Protein AF-A0A0G0CKA8-F1 (afdb_monomer)

Mean predicted aligned error: 11.32 Å

Solvent-accessible surface area (backbone atoms only — not comparable to full-atom values): 12046 Å² total; per-residue (Å²): 139,88,84,86,80,85,78,84,81,79,80,82,81,78,83,52,71,65,60,56,51,53,50,54,52,51,51,52,56,56,47,53,58,52,55,62,53,49,56,57,51,52,40,50,52,51,42,54,50,51,56,51,50,49,55,50,50,50,51,47,51,52,53,44,31,74,74,66,67,53,80,80,82,52,78,74,36,30,59,37,86,61,65,94,64,43,68,53,32,24,31,35,51,23,42,86,53,91,89,49,59,36,65,44,67,45,37,74,73,61,75,29,98,60,64,80,66,39,94,78,41,39,80,69,74,93,65,53,58,83,70,54,80,50,31,24,36,41,38,38,41,30,63,52,76,55,68,54,52,80,66,95,63,81,50,84,48,19,34,35,40,39,31,36,19,65,45,77,77,62,78,90,61,74,42,51,70,54,64,59,85,77,32,36,72,58,83,81,39,84,73,63,49,57,77,41,34,44,36,41,43,29,43,65,84

Structure (mmCIF, N/CA/C/O backbone):
data_AF-A0A0G0CKA8-F1
#
_entry.id   AF-A0A0G0CKA8-F1
#
loop_
_atom_site.group_PDB
_atom_site.id
_atom_site.type_symbol
_atom_site.label_atom_id
_atom_site.label_alt_id
_atom_site.label_comp_id
_atom_site.label_asym_id
_atom_site.label_entity_id
_atom_site.label_seq_id
_atom_site.pdbx_PDB_ins_code
_atom_site.Cartn_x
_atom_site.Cartn_y
_atom_site.Cartn_z
_atom_site.occupancy
_atom_site.B_iso_or_equiv
_atom_site.auth_seq_id
_atom_site.auth_comp_id
_atom_site.auth_asym_id
_atom_site.auth_atom_id
_atom_site.pdbx_PDB_model_num
ATOM 1 N N . MET A 1 1 ? -61.762 -46.525 34.481 1.00 49.03 1 MET A N 1
ATOM 2 C CA . MET A 1 1 ? -60.419 -46.168 33.967 1.00 49.03 1 MET A CA 1
ATOM 3 C C . MET A 1 1 ? -60.248 -44.658 34.142 1.00 49.03 1 MET A C 1
ATOM 5 O O . MET A 1 1 ? -60.951 -43.914 33.474 1.00 49.03 1 MET A O 1
ATOM 9 N N . LEU A 1 2 ? -59.444 -44.195 35.108 1.00 52.09 2 LEU A N 1
ATOM 10 C CA . LEU A 1 2 ? -59.259 -42.764 35.413 1.00 52.09 2 LEU A CA 1
ATOM 11 C C . LEU A 1 2 ? -58.036 -42.223 34.657 1.00 52.09 2 LEU A C 1
ATOM 13 O O . LEU A 1 2 ? -56.939 -42.751 34.817 1.00 52.09 2 LEU A O 1
ATOM 17 N N . ARG A 1 3 ? -58.214 -41.169 33.852 1.00 60.00 3 ARG A N 1
ATOM 18 C CA . ARG A 1 3 ? -57.132 -40.480 33.130 1.00 60.00 3 ARG A CA 1
ATOM 19 C C . ARG A 1 3 ? -56.851 -39.150 33.838 1.00 60.00 3 ARG A C 1
ATOM 21 O O . ARG A 1 3 ? -57.620 -38.207 33.698 1.00 60.00 3 ARG A O 1
ATOM 28 N N . GLN A 1 4 ? -55.783 -39.085 34.634 1.00 64.50 4 GLN A N 1
ATOM 29 C CA . GLN A 1 4 ? -55.321 -37.834 35.245 1.00 64.50 4 GLN A CA 1
ATOM 30 C C . GLN A 1 4 ? -54.573 -36.988 34.204 1.00 64.50 4 GLN A C 1
ATOM 32 O O . GLN A 1 4 ? -53.504 -37.372 33.735 1.00 64.50 4 GLN A O 1
ATOM 37 N N . THR A 1 5 ? -55.110 -35.820 33.859 1.00 62.53 5 THR A N 1
ATOM 38 C CA . THR A 1 5 ? -54.403 -34.785 33.093 1.00 62.53 5 THR A CA 1
ATOM 39 C C . THR A 1 5 ? -53.593 -33.910 34.055 1.00 62.53 5 THR A C 1
ATOM 41 O O . THR A 1 5 ? -54.161 -33.099 34.788 1.00 62.53 5 THR A O 1
ATOM 44 N N . ARG A 1 6 ? -52.263 -34.078 34.085 1.00 67.75 6 ARG A N 1
ATOM 45 C CA . ARG A 1 6 ? -51.345 -33.194 34.828 1.00 67.75 6 ARG A CA 1
ATOM 46 C C . ARG A 1 6 ? -51.319 -31.814 34.164 1.00 67.75 6 ARG A C 1
ATOM 48 O O . ARG A 1 6 ? -50.925 -31.689 33.011 1.00 67.75 6 ARG A O 1
ATOM 55 N N . ASN A 1 7 ? -51.746 -30.793 34.901 1.00 63.28 7 ASN A N 1
ATOM 56 C CA . ASN A 1 7 ? -51.807 -29.407 34.448 1.00 63.28 7 ASN A CA 1
ATOM 57 C C . ASN A 1 7 ? -50.515 -28.683 34.879 1.00 63.28 7 ASN A C 1
ATOM 59 O O . ASN A 1 7 ? -50.311 -28.441 36.070 1.00 63.28 7 ASN A O 1
ATOM 63 N N . HIS A 1 8 ? -49.615 -28.389 33.937 1.00 68.00 8 HIS A N 1
ATOM 64 C CA . HIS A 1 8 ? -48.384 -27.639 34.204 1.00 68.00 8 HIS A CA 1
ATOM 65 C C . HIS A 1 8 ? -48.718 -26.150 34.358 1.00 68.00 8 HIS A C 1
ATOM 67 O O . HIS A 1 8 ? -48.874 -25.431 33.376 1.00 68.00 8 HIS A O 1
ATOM 73 N N . ARG A 1 9 ? -48.842 -25.6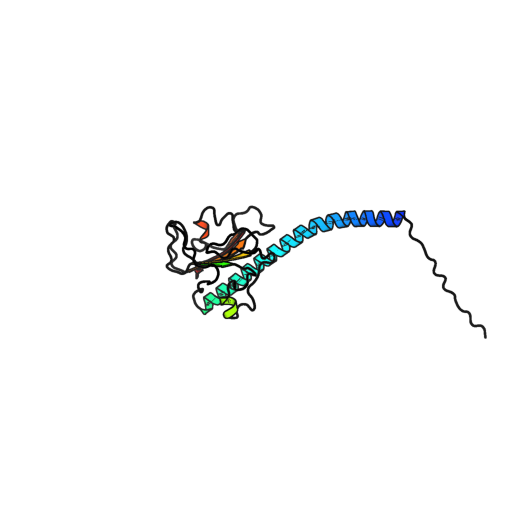71 35.601 1.00 68.25 9 ARG A N 1
ATOM 74 C CA . ARG A 1 9 ? -48.927 -24.231 35.877 1.00 68.25 9 ARG A CA 1
ATOM 75 C C . ARG A 1 9 ? -47.567 -23.595 35.582 1.00 68.25 9 ARG A C 1
ATOM 77 O O . ARG A 1 9 ? -46.619 -23.803 36.333 1.00 68.25 9 ARG A O 1
ATOM 84 N N . HIS A 1 10 ? -47.477 -22.829 34.500 1.00 66.19 10 HIS A N 1
ATOM 85 C CA . HIS A 1 10 ? -46.350 -21.933 34.254 1.00 66.19 10 HIS A CA 1
ATOM 86 C C . HIS A 1 10 ? -46.429 -20.785 35.271 1.00 66.19 10 HIS A C 1
ATOM 88 O O . HIS A 1 10 ? -47.293 -19.917 35.168 1.00 66.19 10 HIS A O 1
ATOM 94 N N . LEU A 1 11 ? -45.567 -20.798 36.289 1.00 65.94 11 LEU A N 1
ATOM 95 C CA . LEU A 1 11 ? -45.361 -19.638 37.154 1.00 65.94 11 LEU A CA 1
ATOM 96 C C . LEU A 1 11 ? -44.648 -18.561 36.331 1.00 65.94 11 LEU A C 1
ATOM 98 O O . LEU A 1 11 ? -43.454 -18.672 36.062 1.00 65.94 11 LEU A O 1
ATOM 102 N N . SER A 1 12 ? -45.379 -17.535 35.895 1.00 67.19 12 SER A N 1
ATOM 103 C CA . SER A 1 12 ? -44.779 -16.344 35.297 1.00 67.19 12 SER A CA 1
ATOM 104 C C . SER A 1 12 ? -44.137 -15.506 36.404 1.00 67.19 12 SER A C 1
ATOM 106 O O . SER A 1 12 ? -44.818 -14.756 37.105 1.00 67.19 12 SER A O 1
ATOM 108 N N . LEU A 1 13 ? -42.829 -15.657 36.587 1.00 72.75 13 LEU A N 1
ATOM 109 C CA . LEU A 1 13 ? -42.022 -14.729 37.375 1.00 72.75 13 LEU A CA 1
ATOM 110 C C . LEU A 1 13 ? -41.820 -13.463 36.529 1.00 72.75 13 LEU A C 1
ATOM 112 O O . LEU A 1 13 ? -41.218 -13.522 35.459 1.00 72.75 13 LEU A O 1
ATOM 116 N N . GLY A 1 14 ? -42.399 -12.343 36.961 1.00 78.00 14 GLY A N 1
ATOM 117 C CA . GLY A 1 14 ? -42.205 -11.040 36.323 1.00 78.00 14 GLY A CA 1
ATOM 118 C C . GLY A 1 14 ? -40.898 -10.399 36.786 1.00 78.00 14 GLY A C 1
ATOM 119 O O . GLY A 1 14 ? -40.585 -10.444 37.973 1.00 78.00 14 GLY A O 1
ATOM 120 N N . PHE A 1 15 ? -40.152 -9.798 35.860 1.00 78.62 15 PHE A N 1
ATOM 121 C CA . PHE A 1 15 ? -38.989 -8.971 36.187 1.00 78.62 15 PHE A CA 1
ATOM 122 C C . PHE A 1 15 ? -39.426 -7.662 36.846 1.00 78.62 15 PHE A C 1
ATOM 124 O O . PHE A 1 15 ? -40.424 -7.055 36.447 1.00 78.62 15 PHE A O 1
ATOM 131 N N . THR A 1 16 ? -38.665 -7.201 37.835 1.00 90.50 16 THR A N 1
ATOM 132 C CA . THR A 1 16 ? -38.884 -5.883 38.433 1.00 90.50 16 THR A CA 1
ATOM 133 C C . THR A 1 16 ? -38.337 -4.777 37.523 1.00 90.50 16 THR A C 1
ATOM 135 O O . THR A 1 16 ? -37.369 -4.962 36.784 1.00 90.50 16 THR A O 1
ATOM 138 N N . LEU A 1 17 ? -38.945 -3.586 37.578 1.00 88.88 17 LEU A N 1
ATOM 139 C CA . LEU A 1 17 ? -38.515 -2.427 36.780 1.00 88.88 17 LEU A CA 1
ATOM 140 C C . LEU A 1 17 ? -37.061 -2.034 37.106 1.00 88.88 17 LEU A C 1
ATOM 142 O O . LEU A 1 17 ? -36.295 -1.677 36.214 1.00 88.88 17 LEU A O 1
ATOM 146 N N . ILE A 1 18 ? -36.663 -2.170 38.375 1.00 93.31 18 ILE A N 1
ATOM 147 C CA . ILE A 1 18 ? -35.299 -1.880 38.824 1.00 93.31 18 ILE A CA 1
ATOM 148 C C . ILE A 1 18 ? -34.274 -2.883 38.280 1.00 93.31 18 ILE A C 1
ATOM 150 O O . ILE A 1 18 ? -33.191 -2.464 37.880 1.00 93.31 18 ILE A O 1
ATOM 154 N N . GLU A 1 19 ? -34.609 -4.173 38.186 1.00 91.62 19 GLU A N 1
ATOM 155 C CA . GLU A 1 19 ? -33.720 -5.175 37.580 1.00 91.62 19 GLU A CA 1
ATOM 156 C C . GLU A 1 19 ? -33.451 -4.859 36.109 1.00 91.62 19 GLU A C 1
ATOM 158 O O . GLU A 1 19 ? -32.300 -4.878 35.678 1.00 91.62 19 GLU A O 1
ATOM 163 N N . LEU A 1 20 ? -34.486 -4.489 35.349 1.00 91.81 20 LEU A N 1
ATOM 164 C CA . LEU A 1 20 ? -34.314 -4.092 33.951 1.00 91.81 20 LEU A CA 1
ATOM 165 C C . LEU A 1 20 ? -33.454 -2.820 33.828 1.00 91.81 20 LEU A C 1
ATOM 167 O O . LEU A 1 20 ? -32.583 -2.741 32.961 1.00 91.81 20 LEU A O 1
ATOM 171 N N . LEU A 1 21 ? -33.673 -1.841 34.711 1.00 93.56 21 LEU A N 1
ATOM 172 C CA . LEU A 1 21 ? -32.959 -0.563 34.701 1.00 93.56 21 LEU A CA 1
ATOM 173 C C . LEU A 1 21 ? -31.462 -0.739 34.988 1.00 93.56 21 LEU A C 1
ATOM 175 O O . LEU A 1 21 ? -30.627 -0.148 34.303 1.00 93.56 21 LEU A O 1
ATOM 179 N N . VAL A 1 22 ? -31.106 -1.581 35.959 1.00 95.19 22 VAL A N 1
ATOM 180 C CA . VAL A 1 22 ? -29.699 -1.860 36.284 1.00 95.19 22 VAL A CA 1
ATOM 181 C C . VAL A 1 22 ? -29.002 -2.582 35.127 1.00 95.19 22 VAL A C 1
ATOM 183 O O . VAL A 1 22 ? -27.859 -2.263 34.801 1.00 95.19 22 VAL A O 1
ATOM 186 N N . VAL A 1 23 ? -29.690 -3.501 34.444 1.00 95.56 23 VAL A N 1
ATOM 187 C CA . VAL A 1 23 ? -29.115 -4.248 33.315 1.00 95.56 23 VAL A CA 1
ATOM 188 C C . VAL A 1 23 ? -28.770 -3.326 32.146 1.00 95.56 23 VAL A C 1
ATOM 190 O O . VAL A 1 23 ? -27.647 -3.376 31.644 1.00 95.56 23 VAL A O 1
ATOM 193 N N . ILE A 1 24 ? -29.679 -2.438 31.736 1.00 95.88 24 ILE A N 1
ATOM 194 C CA . ILE A 1 24 ? -29.389 -1.497 30.641 1.00 95.88 24 ILE A CA 1
ATOM 195 C C . ILE A 1 24 ? -28.299 -0.484 31.027 1.00 95.88 24 ILE A C 1
ATOM 197 O O . ILE A 1 24 ? -27.490 -0.096 30.179 1.00 95.88 24 ILE A O 1
ATOM 201 N N . ALA A 1 25 ? -28.218 -0.106 32.309 1.00 96.19 25 ALA A N 1
ATOM 202 C CA . ALA A 1 25 ? -27.160 0.765 32.810 1.00 96.19 25 ALA A CA 1
ATOM 203 C C . ALA A 1 25 ? -25.783 0.091 32.681 1.00 96.19 25 ALA A C 1
ATOM 205 O O . ALA A 1 25 ? -24.847 0.692 32.157 1.00 96.19 25 ALA A O 1
ATOM 206 N N . ILE A 1 26 ? -25.669 -1.186 33.053 1.00 96.19 26 ILE A N 1
ATOM 207 C CA . ILE A 1 26 ? -24.412 -1.936 32.928 1.00 96.19 26 ILE A CA 1
ATOM 208 C C . ILE A 1 26 ? -24.062 -2.194 31.453 1.00 96.19 26 ILE A C 1
ATOM 210 O O . ILE A 1 26 ? -22.914 -1.992 31.056 1.00 96.19 26 ILE A O 1
ATOM 214 N N . ILE A 1 27 ? -25.034 -2.587 30.618 1.00 96.56 27 ILE A N 1
ATOM 215 C CA . ILE A 1 27 ? -24.801 -2.829 29.182 1.00 96.56 27 ILE A CA 1
ATOM 216 C C . ILE A 1 27 ? -24.313 -1.556 28.490 1.00 96.56 27 ILE A C 1
ATOM 218 O O . ILE A 1 27 ? -23.372 -1.628 27.701 1.00 96.56 27 ILE A O 1
ATOM 222 N N . SER A 1 28 ? -24.910 -0.395 28.778 1.00 96.44 28 SER A N 1
ATOM 223 C CA . SER A 1 28 ? -24.501 0.870 28.152 1.00 96.44 28 SER A CA 1
ATOM 224 C C . SER A 1 28 ? -23.081 1.282 28.553 1.00 96.44 28 SER A C 1
ATOM 226 O O . SER A 1 28 ? -22.291 1.665 27.686 1.00 96.44 28 SER A O 1
ATOM 228 N N . LEU A 1 29 ? -22.718 1.104 29.828 1.00 94.31 29 LEU A N 1
ATOM 229 C CA . LEU A 1 29 ? -21.365 1.355 30.319 1.00 94.31 29 LEU A CA 1
ATOM 230 C C . LEU A 1 29 ? -20.342 0.453 29.617 1.00 94.31 29 LEU A C 1
ATOM 232 O O . LEU A 1 29 ? -19.389 0.959 29.024 1.00 94.31 29 LEU A O 1
ATOM 236 N N . LEU A 1 30 ? -20.559 -0.866 29.621 1.00 96.12 30 LEU A N 1
ATOM 237 C CA . LEU A 1 30 ? -19.644 -1.819 28.983 1.00 96.12 30 LEU A CA 1
ATOM 238 C C . LEU A 1 30 ? -19.550 -1.598 27.469 1.00 96.12 30 LEU A C 1
ATOM 240 O O . LEU A 1 30 ? -18.456 -1.612 26.906 1.00 96.12 30 LEU A O 1
ATOM 244 N N . SER A 1 31 ? -20.681 -1.330 26.812 1.00 93.38 31 SER A N 1
ATOM 245 C CA . SER A 1 31 ? -20.718 -1.093 25.367 1.00 93.38 31 SER A CA 1
ATOM 246 C C . SER A 1 31 ? -19.910 0.143 24.976 1.00 93.38 31 SER A C 1
ATOM 248 O O . SER A 1 31 ? -19.194 0.097 23.980 1.00 93.38 31 SER A O 1
ATOM 250 N N . SER A 1 32 ? -19.958 1.226 25.763 1.00 91.81 32 SER A N 1
ATOM 251 C CA . SER A 1 32 ? -19.233 2.470 25.456 1.00 91.81 32 SER A CA 1
ATOM 252 C C . SER A 1 32 ? -17.715 2.266 25.322 1.00 91.81 32 SER A C 1
ATOM 254 O O . SER A 1 32 ? -17.099 2.754 24.372 1.00 91.81 32 SER A O 1
ATOM 256 N N . VAL A 1 33 ? -17.123 1.463 26.212 1.00 91.50 33 VAL A N 1
ATOM 257 C CA . VAL A 1 33 ? -15.688 1.142 26.204 1.00 91.50 33 VAL A CA 1
ATOM 258 C C . VAL A 1 33 ? -15.334 0.252 25.007 1.00 91.50 33 VAL A C 1
ATOM 260 O O . VAL A 1 33 ? -14.326 0.470 24.327 1.00 91.50 33 VAL A O 1
ATOM 263 N N . VAL A 1 34 ? -16.194 -0.722 24.691 1.00 92.56 34 VAL A N 1
ATOM 264 C CA . VAL A 1 34 ? -16.020 -1.599 23.523 1.00 92.56 34 VAL A CA 1
ATOM 265 C C . VAL A 1 34 ? -16.076 -0.797 22.220 1.00 92.56 34 VAL A C 1
ATOM 267 O O . VAL A 1 34 ? -15.223 -0.983 21.353 1.00 92.56 34 VAL A O 1
ATOM 270 N N . PHE A 1 35 ? -17.011 0.145 22.085 1.00 89.88 35 PHE A N 1
ATOM 271 C CA . PHE A 1 35 ? -17.120 0.977 20.884 1.00 89.88 35 PHE A CA 1
ATOM 272 C C . PHE A 1 35 ? -15.876 1.841 20.642 1.00 89.88 35 PHE A C 1
ATOM 274 O O . PHE A 1 35 ? -15.394 1.904 19.509 1.00 89.88 35 PHE A O 1
ATOM 281 N N . ALA A 1 36 ? -15.315 2.455 21.689 1.00 83.81 36 ALA A N 1
ATOM 282 C CA . ALA A 1 36 ? -14.101 3.263 21.562 1.00 83.81 36 ALA A CA 1
ATOM 283 C C . ALA A 1 36 ? -12.901 2.432 21.063 1.00 83.81 36 ALA A C 1
ATOM 285 O O . ALA A 1 36 ? -12.169 2.858 20.168 1.00 83.81 36 ALA A O 1
ATOM 286 N N . SER A 1 37 ? -12.732 1.213 21.585 1.00 88.31 37 SER A N 1
ATOM 287 C CA . SER A 1 37 ? -11.637 0.319 21.175 1.00 88.31 37 SER A CA 1
ATOM 288 C C . SER A 1 37 ? -11.805 -0.252 19.758 1.00 88.31 37 SER A C 1
ATOM 290 O O . SER A 1 37 ? -10.816 -0.408 19.034 1.00 88.31 37 SER A O 1
ATOM 292 N N . LEU A 1 38 ? -13.043 -0.499 19.314 1.00 89.44 38 LEU A N 1
ATOM 293 C CA . LEU A 1 38 ? -13.330 -1.069 17.995 1.00 89.44 38 LEU A CA 1
ATOM 294 C C . LEU A 1 38 ? -12.921 -0.142 16.841 1.00 89.44 38 LEU A C 1
ATOM 296 O O . LEU A 1 38 ? -12.443 -0.622 15.811 1.00 89.44 38 LEU A O 1
ATOM 300 N N . ASN A 1 39 ? -13.069 1.175 17.002 1.00 86.06 39 ASN A N 1
ATOM 301 C CA . ASN A 1 39 ? -12.676 2.140 15.970 1.00 86.06 39 ASN A CA 1
ATOM 302 C C . ASN A 1 39 ? -11.164 2.106 15.707 1.00 86.06 39 ASN A C 1
ATOM 304 O O . ASN A 1 39 ? -10.746 2.010 14.553 1.00 86.06 39 ASN A O 1
ATOM 308 N N . SER A 1 40 ? -10.350 2.081 16.767 1.00 86.81 40 SER A N 1
ATOM 309 C CA . SER A 1 40 ? -8.893 1.934 16.643 1.00 86.81 40 SER A CA 1
ATOM 310 C C . SER A 1 40 ? -8.504 0.575 16.048 1.00 86.81 40 SER A C 1
ATOM 312 O O . SER A 1 40 ? -7.628 0.502 15.187 1.00 86.81 40 SER A O 1
ATOM 314 N N . ALA A 1 41 ? -9.184 -0.507 16.444 1.00 89.19 41 ALA A N 1
ATOM 315 C CA . ALA A 1 41 ? -8.929 -1.840 15.898 1.00 89.19 41 ALA A CA 1
ATOM 316 C C . ALA A 1 41 ? -9.218 -1.924 14.388 1.00 89.19 41 ALA A C 1
ATOM 318 O O . ALA A 1 41 ? -8.441 -2.518 13.642 1.00 89.19 41 ALA A O 1
ATOM 319 N N . ARG A 1 42 ? -10.302 -1.292 13.918 1.00 90.12 42 ARG A N 1
ATOM 320 C CA . ARG A 1 42 ? -10.646 -1.223 12.488 1.00 90.12 42 ARG A CA 1
ATOM 321 C C . ARG A 1 42 ? -9.611 -0.442 11.679 1.00 90.12 42 ARG A C 1
ATOM 323 O O . ARG A 1 42 ? -9.255 -0.894 10.594 1.00 90.12 42 ARG A O 1
ATOM 330 N N . ALA A 1 43 ? -9.115 0.674 12.215 1.00 88.81 43 ALA A N 1
ATOM 331 C CA . ALA A 1 43 ? -8.046 1.455 11.594 1.00 88.81 43 ALA A CA 1
ATOM 332 C C . ALA A 1 43 ? -6.767 0.620 11.421 1.00 88.81 43 ALA A C 1
ATOM 334 O O . ALA A 1 43 ? -6.270 0.452 10.309 1.00 88.81 43 ALA A O 1
ATOM 335 N N . LYS A 1 44 ? -6.316 -0.039 12.498 1.00 88.75 44 LYS A N 1
ATOM 336 C CA . LYS A 1 44 ? -5.161 -0.955 12.463 1.00 88.75 44 LYS A CA 1
ATOM 337 C C . LYS A 1 44 ? -5.345 -2.101 11.468 1.00 88.75 44 LYS A C 1
ATOM 339 O O . LYS A 1 44 ? -4.403 -2.467 10.773 1.00 88.75 44 LYS A O 1
ATOM 344 N N . ALA A 1 45 ? -6.547 -2.675 11.389 1.00 90.75 45 ALA A N 1
ATOM 345 C CA . ALA A 1 45 ? -6.844 -3.753 10.449 1.00 90.75 45 ALA A CA 1
ATOM 346 C C . ALA A 1 45 ? -6.765 -3.287 8.984 1.00 90.75 45 ALA A C 1
ATOM 348 O O . ALA A 1 45 ? -6.239 -4.018 8.142 1.00 90.75 45 ALA A O 1
ATOM 349 N N . ARG A 1 46 ? -7.244 -2.072 8.678 1.00 90.81 46 ARG A N 1
ATOM 350 C CA . ARG A 1 46 ? -7.094 -1.471 7.344 1.00 90.81 46 ARG A CA 1
ATOM 351 C C . ARG A 1 46 ? -5.630 -1.220 7.012 1.00 90.81 46 ARG A C 1
ATOM 353 O O . ARG A 1 46 ? -5.197 -1.623 5.940 1.00 90.81 46 ARG A O 1
ATOM 360 N N . ASP A 1 47 ? -4.858 -0.641 7.925 1.00 90.00 47 ASP A N 1
ATOM 361 C CA . ASP A 1 47 ? -3.426 -0.395 7.712 1.00 90.00 47 ASP A CA 1
ATOM 362 C C . ASP A 1 47 ? -2.645 -1.700 7.493 1.00 90.00 47 ASP A C 1
ATOM 364 O O . ASP A 1 47 ? -1.862 -1.809 6.552 1.00 90.00 47 ASP A O 1
ATOM 368 N N . ALA A 1 48 ? -2.916 -2.737 8.292 1.00 89.94 48 ALA A N 1
ATOM 369 C CA . ALA A 1 48 ? -2.297 -4.051 8.123 1.00 89.94 48 ALA A CA 1
ATOM 370 C C . ALA A 1 48 ? -2.628 -4.681 6.760 1.00 89.94 48 ALA A C 1
ATOM 372 O O . ALA A 1 48 ? -1.752 -5.262 6.112 1.00 89.94 48 ALA A O 1
ATOM 373 N N . LYS A 1 49 ? -3.880 -4.539 6.302 1.00 91.31 49 LYS A N 1
ATOM 374 C CA . LYS A 1 49 ? -4.293 -4.968 4.963 1.00 91.31 49 LYS A CA 1
ATOM 375 C C . LYS A 1 49 ? -3.529 -4.199 3.883 1.00 91.31 49 LYS A C 1
ATOM 377 O O . LYS A 1 49 ? -2.969 -4.837 2.998 1.00 91.31 49 LYS A O 1
ATOM 382 N N . ARG A 1 50 ? -3.440 -2.870 4.000 1.00 89.81 50 ARG A N 1
ATOM 383 C CA . ARG A 1 50 ? -2.723 -2.004 3.050 1.00 89.81 50 ARG A CA 1
ATOM 384 C C . ARG A 1 50 ? -1.255 -2.392 2.910 1.00 89.81 50 ARG A C 1
ATOM 386 O O . ARG A 1 50 ? -0.778 -2.625 1.805 1.00 89.81 50 ARG A O 1
ATOM 393 N N . ILE A 1 51 ? -0.561 -2.581 4.030 1.00 89.00 51 ILE A N 1
ATOM 394 C CA . ILE A 1 51 ? 0.841 -3.025 4.040 1.00 89.00 51 ILE A CA 1
ATOM 395 C C . ILE A 1 51 ? 0.996 -4.419 3.409 1.00 89.00 51 ILE A C 1
ATOM 397 O O . ILE A 1 51 ? 1.954 -4.667 2.676 1.00 89.00 51 ILE A O 1
ATOM 401 N N . SER A 1 52 ? 0.071 -5.344 3.684 1.00 91.50 52 SER A N 1
ATOM 402 C CA . SER A 1 52 ? 0.090 -6.686 3.087 1.00 91.50 52 SER A CA 1
ATOM 403 C C . SER A 1 52 ? -0.097 -6.642 1.568 1.00 91.50 52 SER A C 1
ATOM 405 O O . SER A 1 52 ? 0.641 -7.309 0.845 1.00 91.50 52 SER A O 1
ATOM 407 N N . GLU A 1 53 ? -1.037 -5.834 1.077 1.00 92.25 53 GLU A N 1
ATOM 408 C CA . GLU A 1 53 ? -1.299 -5.674 -0.357 1.00 92.25 53 GLU A CA 1
ATOM 409 C C . GLU A 1 53 ? -0.113 -5.026 -1.081 1.00 92.25 53 GLU A C 1
ATOM 411 O O . GLU A 1 53 ? 0.297 -5.533 -2.120 1.00 92.25 53 GLU A O 1
ATOM 416 N N . ILE A 1 54 ? 0.532 -4.010 -0.498 1.00 91.06 54 ILE A N 1
ATOM 417 C CA . ILE A 1 54 ? 1.752 -3.403 -1.067 1.00 91.06 54 ILE A CA 1
ATOM 418 C C . ILE A 1 54 ? 2.871 -4.439 -1.224 1.00 91.06 54 ILE A C 1
ATOM 420 O O . ILE A 1 54 ? 3.519 -4.501 -2.267 1.00 91.06 54 ILE A O 1
ATOM 424 N N . LYS A 1 55 ? 3.074 -5.308 -0.227 1.00 91.50 55 LYS A N 1
ATOM 425 C CA . LYS A 1 55 ? 4.061 -6.398 -0.319 1.00 91.50 55 LYS A CA 1
ATOM 426 C C . LYS A 1 55 ? 3.690 -7.444 -1.369 1.00 91.50 55 LYS A C 1
ATOM 428 O O . LYS A 1 55 ? 4.574 -8.032 -1.984 1.00 91.50 55 LYS A O 1
ATOM 433 N N . GLN A 1 56 ? 2.401 -7.712 -1.570 1.00 92.56 56 GLN A N 1
ATOM 434 C CA . GLN A 1 56 ? 1.950 -8.601 -2.644 1.00 92.56 56 GLN A CA 1
ATOM 435 C C . GLN A 1 56 ? 2.205 -7.971 -4.013 1.00 92.56 56 GLN A C 1
ATOM 437 O O . GLN A 1 56 ? 2.728 -8.647 -4.894 1.00 92.56 56 GLN A O 1
ATOM 442 N N . ILE A 1 57 ? 1.918 -6.675 -4.166 1.00 92.25 57 ILE A N 1
ATOM 443 C CA . ILE A 1 57 ? 2.220 -5.911 -5.380 1.00 92.25 57 ILE A CA 1
ATOM 444 C C . ILE A 1 57 ? 3.716 -5.935 -5.672 1.00 92.25 57 ILE A C 1
ATOM 446 O O . ILE A 1 57 ? 4.094 -6.255 -6.792 1.00 92.25 57 ILE A O 1
ATOM 450 N N . GLN A 1 58 ? 4.565 -5.676 -4.674 1.00 92.19 58 GLN A N 1
ATOM 451 C CA . GLN A 1 58 ? 6.019 -5.760 -4.820 1.00 92.19 58 GLN A CA 1
ATOM 452 C C . GLN A 1 58 ? 6.446 -7.109 -5.413 1.00 92.19 58 GLN A C 1
ATOM 454 O O . GLN A 1 58 ? 7.183 -7.134 -6.392 1.00 92.19 58 GLN A O 1
ATOM 459 N N . LYS A 1 59 ? 5.943 -8.226 -4.874 1.00 93.56 59 LYS A N 1
ATOM 460 C CA . LYS A 1 59 ? 6.243 -9.562 -5.412 1.00 93.56 59 LYS A CA 1
ATOM 461 C C . LYS A 1 59 ? 5.760 -9.739 -6.851 1.00 93.56 59 LYS A C 1
ATOM 463 O O . LYS A 1 59 ? 6.431 -10.394 -7.638 1.00 93.56 59 LYS A O 1
ATOM 468 N N . GLY A 1 60 ? 4.603 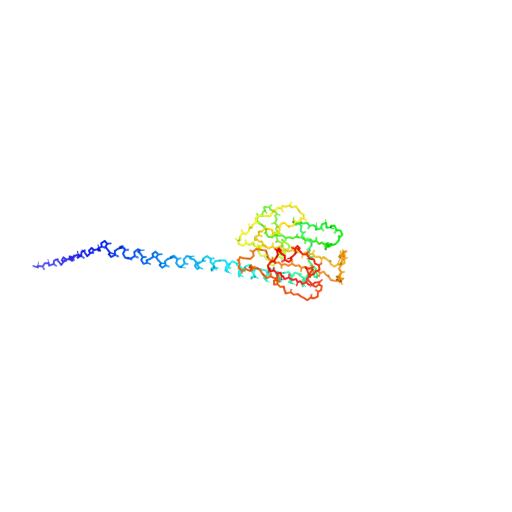-9.173 -7.192 1.00 92.69 60 GLY A N 1
ATOM 469 C CA . GLY A 1 60 ? 4.092 -9.173 -8.563 1.00 92.69 60 GLY A CA 1
ATOM 470 C C . GLY A 1 60 ? 4.992 -8.388 -9.520 1.00 92.69 60 GLY A C 1
ATOM 471 O O . GLY A 1 60 ? 5.290 -8.868 -10.608 1.00 92.69 60 GLY A O 1
ATOM 472 N N . LEU A 1 61 ? 5.488 -7.224 -9.090 1.00 92.19 61 LEU A N 1
ATOM 473 C CA . LEU A 1 61 ? 6.458 -6.429 -9.847 1.00 92.19 61 LEU A CA 1
ATOM 474 C C . LEU A 1 61 ? 7.775 -7.190 -10.035 1.00 92.19 61 LEU A C 1
ATOM 476 O O . LEU A 1 61 ? 8.279 -7.256 -11.150 1.00 92.19 61 LEU A O 1
ATOM 480 N N . GLU A 1 62 ? 8.298 -7.818 -8.981 1.00 92.62 62 GLU A N 1
ATOM 481 C CA . GLU A 1 62 ? 9.506 -8.651 -9.048 1.00 92.62 62 GLU A CA 1
ATOM 482 C C . GLU A 1 62 ? 9.324 -9.846 -9.995 1.00 92.62 62 GLU A C 1
ATOM 484 O O . GLU A 1 62 ? 10.215 -10.150 -10.785 1.00 92.62 62 GLU A O 1
ATOM 489 N N . LEU A 1 63 ? 8.165 -10.511 -9.968 1.00 94.00 63 LEU A N 1
ATOM 490 C CA . LEU A 1 63 ? 7.847 -11.601 -10.894 1.00 94.00 63 LEU A CA 1
ATOM 491 C C . LEU A 1 63 ? 7.804 -11.119 -12.351 1.00 94.00 63 LEU A C 1
ATOM 493 O O . LEU A 1 63 ? 8.342 -11.787 -13.238 1.00 94.00 63 LEU A O 1
ATOM 497 N N . TYR A 1 64 ? 7.209 -9.949 -12.588 1.00 93.31 64 TYR A N 1
ATOM 498 C CA . TYR A 1 64 ? 7.171 -9.336 -13.911 1.00 93.31 64 TYR A CA 1
ATOM 499 C C . TYR A 1 64 ? 8.585 -8.989 -14.399 1.00 93.31 64 TYR A C 1
ATOM 501 O O . TYR A 1 64 ? 8.959 -9.348 -15.513 1.00 93.31 64 TYR A O 1
ATOM 509 N N . ILE A 1 65 ? 9.407 -8.361 -13.550 1.00 91.94 65 ILE A N 1
ATOM 510 C CA . ILE A 1 65 ? 10.815 -8.051 -13.848 1.00 91.94 65 ILE A CA 1
ATOM 511 C C . ILE A 1 65 ? 11.593 -9.326 -14.173 1.00 91.94 65 ILE A C 1
ATOM 513 O O . ILE A 1 65 ? 12.311 -9.362 -15.166 1.00 91.94 65 ILE A O 1
ATOM 517 N N . ASN A 1 66 ? 11.424 -10.396 -13.396 1.00 92.56 66 ASN A N 1
ATOM 518 C CA . ASN A 1 66 ? 12.103 -11.667 -13.655 1.00 92.56 66 ASN A CA 1
ATOM 519 C C . ASN A 1 66 ? 11.721 -12.285 -15.011 1.00 92.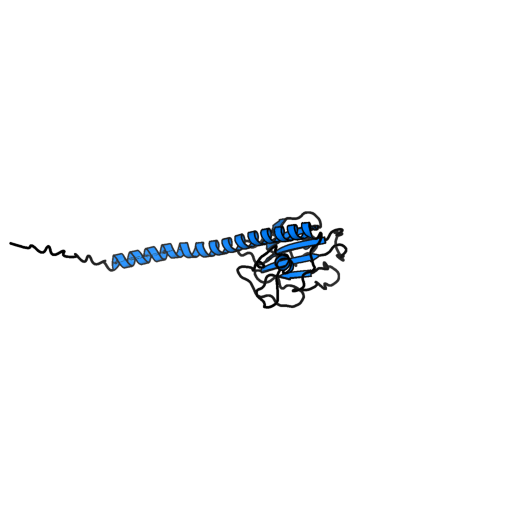56 66 ASN A C 1
ATOM 521 O O . ASN A 1 66 ? 12.507 -13.038 -15.580 1.00 92.56 66 ASN A O 1
ATOM 525 N N . THR A 1 67 ? 10.529 -11.974 -15.525 1.00 93.88 67 THR A N 1
ATOM 526 C CA . THR A 1 67 ? 10.021 -12.506 -16.797 1.00 93.88 67 THR A CA 1
ATOM 527 C C . THR A 1 67 ? 10.427 -11.635 -17.989 1.00 93.88 67 THR A C 1
ATOM 529 O O . THR A 1 67 ? 10.842 -12.160 -19.020 1.00 93.88 67 THR A O 1
ATOM 532 N N . TYR A 1 68 ? 10.337 -10.309 -17.853 1.00 91.50 68 TYR A N 1
ATOM 533 C CA . TYR A 1 68 ? 10.482 -9.358 -18.965 1.00 91.50 68 TYR A CA 1
ATOM 534 C C . TYR A 1 68 ? 11.726 -8.461 -18.880 1.00 91.50 68 TYR A C 1
ATOM 536 O O . TYR A 1 68 ? 12.005 -7.702 -19.807 1.00 91.50 68 TYR A O 1
ATOM 544 N N . GLY A 1 69 ? 12.467 -8.504 -17.772 1.00 88.50 69 GLY A N 1
ATOM 545 C CA . GLY A 1 69 ? 13.669 -7.701 -17.517 1.00 88.50 69 GLY A CA 1
ATOM 546 C C . GLY A 1 69 ? 13.421 -6.205 -17.304 1.00 88.50 69 GLY A C 1
ATOM 547 O O . GLY A 1 69 ? 14.356 -5.465 -17.028 1.00 88.50 69 GLY A O 1
ATOM 548 N N . SER A 1 70 ? 12.186 -5.729 -17.453 1.00 87.44 70 SER A N 1
ATOM 549 C CA . SER A 1 70 ? 11.827 -4.320 -17.283 1.00 87.44 70 SER A CA 1
ATOM 550 C C . SER A 1 70 ? 10.352 -4.171 -16.933 1.00 87.44 70 SER A C 1
ATOM 552 O O . SER A 1 70 ? 9.549 -5.064 -17.205 1.00 87.44 70 SER A O 1
ATOM 554 N N . LEU A 1 71 ? 9.991 -3.042 -16.325 1.00 88.44 71 LEU A N 1
ATOM 555 C CA . LEU A 1 71 ? 8.600 -2.683 -16.060 1.00 88.44 71 LEU A CA 1
ATOM 556 C C . LEU A 1 71 ? 8.068 -1.763 -17.168 1.00 88.44 71 LEU A C 1
ATOM 558 O O . LEU A 1 71 ? 8.769 -0.830 -17.570 1.00 88.44 71 LEU A O 1
ATOM 562 N N . PRO A 1 72 ? 6.836 -1.993 -17.654 1.00 86.06 72 PRO A N 1
ATOM 563 C CA . PRO A 1 72 ? 6.218 -1.124 -18.633 1.00 86.06 72 PRO A CA 1
ATOM 564 C C . PRO A 1 72 ? 5.872 0.219 -17.997 1.00 86.06 72 PRO A C 1
ATOM 566 O O . PRO A 1 72 ? 5.672 0.352 -16.788 1.00 86.06 72 PRO A O 1
ATOM 569 N N . VAL A 1 73 ? 5.763 1.220 -18.856 1.00 79.12 73 VAL A N 1
ATOM 570 C CA . VAL A 1 73 ? 5.379 2.565 -18.464 1.00 79.12 73 VAL A CA 1
ATOM 571 C C . VAL A 1 73 ? 3.865 2.602 -18.201 1.00 79.12 73 VAL A C 1
ATOM 573 O O . VAL A 1 73 ? 3.102 2.255 -19.108 1.00 79.12 73 VAL A O 1
ATOM 576 N N . PRO A 1 74 ? 3.398 3.004 -17.003 1.00 73.00 74 PRO A N 1
ATOM 577 C CA . PRO A 1 74 ? 1.970 3.085 -16.727 1.00 73.00 74 PRO A CA 1
ATOM 578 C C . PRO A 1 74 ? 1.298 4.189 -17.555 1.00 73.00 74 PRO A C 1
ATOM 580 O O . PRO A 1 74 ? 1.879 5.243 -17.824 1.00 73.00 74 PRO A O 1
ATOM 583 N N . ILE A 1 75 ? 0.057 3.924 -17.970 1.00 65.56 75 ILE A N 1
ATOM 584 C CA . ILE A 1 75 ? -0.681 4.733 -18.954 1.00 65.56 75 ILE A CA 1
ATOM 585 C C . ILE A 1 75 ? -1.680 5.722 -18.331 1.00 65.56 75 ILE A C 1
ATOM 587 O O . ILE A 1 75 ? -2.048 6.687 -18.995 1.00 65.56 75 ILE A O 1
ATOM 591 N N . ASP A 1 76 ? -2.083 5.528 -17.071 1.00 63.91 76 ASP A N 1
ATOM 592 C CA . ASP A 1 76 ? -3.277 6.191 -16.520 1.00 63.91 76 ASP A CA 1
ATOM 593 C C . ASP A 1 76 ? -3.023 7.576 -15.911 1.00 63.91 76 ASP A C 1
ATOM 595 O O . ASP A 1 76 ? -3.791 8.506 -16.163 1.00 63.91 76 ASP A O 1
ATOM 599 N N . TYR A 1 77 ? -1.948 7.758 -15.135 1.00 65.06 77 TYR A N 1
ATOM 600 C CA . TYR A 1 77 ? -1.636 9.057 -14.5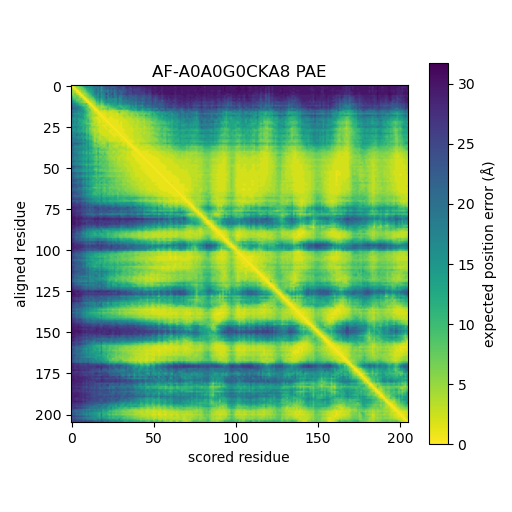09 1.00 65.06 77 TYR A CA 1
ATOM 601 C C . TYR A 1 77 ? -0.533 9.845 -15.226 1.00 65.06 77 TYR A C 1
ATOM 603 O O . TYR A 1 77 ? -0.304 11.014 -14.907 1.00 65.06 77 TYR A O 1
ATOM 611 N N . GLY A 1 78 ? 0.062 9.255 -16.267 1.00 64.81 78 GLY A N 1
ATOM 612 C CA . GLY A 1 78 ? 0.941 9.934 -17.213 1.00 64.81 78 GLY A CA 1
ATOM 613 C C . GLY A 1 78 ? 2.345 10.244 -16.685 1.00 64.81 78 GLY A C 1
ATOM 614 O O . GLY A 1 78 ? 2.731 9.890 -15.568 1.00 64.81 78 GLY A O 1
ATOM 615 N N . ARG A 1 79 ? 3.134 10.891 -17.549 1.00 68.44 79 ARG A N 1
ATOM 616 C CA . ARG A 1 79 ? 4.509 11.315 -17.262 1.00 68.44 79 ARG A CA 1
ATOM 617 C C . ARG A 1 79 ? 4.502 12.562 -16.386 1.00 68.44 79 ARG A C 1
ATOM 619 O O . ARG A 1 79 ? 3.842 13.550 -16.710 1.00 68.44 79 ARG A O 1
ATOM 626 N N . SER A 1 80 ? 5.301 12.539 -15.331 1.00 65.69 80 SER A N 1
ATOM 627 C CA . SER A 1 80 ? 5.667 13.708 -14.545 1.00 65.69 80 SER A CA 1
ATOM 628 C C . SER A 1 80 ? 6.512 14.648 -15.415 1.00 65.69 80 SER A C 1
ATOM 630 O O . SER A 1 80 ? 7.729 14.515 -15.475 1.00 65.69 80 SER A O 1
ATOM 632 N N . ASN A 1 81 ? 5.881 15.589 -16.127 1.00 54.91 81 ASN A N 1
ATOM 633 C CA . ASN A 1 81 ? 6.586 16.663 -16.840 1.00 54.91 81 ASN A CA 1
ATOM 634 C C . ASN A 1 81 ? 6.953 17.760 -15.839 1.00 54.91 81 ASN A C 1
ATOM 636 O O . ASN A 1 81 ? 6.300 18.799 -15.749 1.00 54.91 81 ASN A O 1
ATOM 640 N N . VAL A 1 82 ? 7.947 17.481 -15.013 1.00 54.22 82 VAL A N 1
ATOM 641 C CA . VAL A 1 82 ? 8.354 18.367 -13.928 1.00 54.22 82 VAL A CA 1
ATOM 642 C C . VAL A 1 82 ? 9.473 19.300 -14.380 1.00 54.22 82 VAL A C 1
ATOM 644 O O . VAL A 1 82 ? 10.359 18.923 -15.143 1.00 54.22 82 VAL A O 1
ATOM 647 N N . SER A 1 83 ? 9.394 20.547 -13.911 1.00 52.41 83 SER A N 1
ATOM 648 C CA . SER A 1 83 ? 10.410 21.595 -14.053 1.00 52.41 83 SER A CA 1
ATOM 649 C C . SER A 1 83 ? 11.821 21.101 -13.668 1.00 52.41 83 SER A C 1
ATOM 651 O O . SER A 1 83 ? 11.940 20.103 -12.958 1.00 52.41 83 SER A O 1
ATOM 653 N N . PRO A 1 84 ? 12.905 21.803 -14.053 1.00 51.88 84 PRO A N 1
ATOM 654 C CA . PRO A 1 84 ? 14.260 21.455 -13.611 1.00 51.88 84 PRO A CA 1
ATOM 655 C C . PRO A 1 84 ? 14.324 21.292 -12.080 1.00 51.88 84 PRO A C 1
ATOM 657 O O . PRO A 1 84 ? 13.856 22.178 -11.362 1.00 51.88 84 PRO A O 1
ATOM 660 N N . GLY A 1 85 ? 14.866 20.170 -11.585 1.00 54.53 85 GLY A N 1
ATOM 661 C CA . GLY A 1 85 ? 14.920 19.847 -10.147 1.00 54.53 85 GLY A CA 1
ATOM 662 C C . GLY A 1 85 ? 14.159 18.593 -9.695 1.00 54.53 85 GLY A C 1
ATOM 663 O O . GLY A 1 85 ? 14.106 18.336 -8.497 1.00 54.53 85 GLY A O 1
ATOM 664 N N . TRP A 1 86 ? 13.555 17.823 -10.604 1.00 62.72 86 TRP A N 1
ATOM 665 C CA . TRP A 1 86 ? 12.693 16.679 -10.271 1.00 62.72 86 TRP A CA 1
ATOM 666 C C . TRP A 1 86 ? 12.984 15.455 -11.152 1.00 62.72 86 TRP A C 1
ATOM 668 O O . TRP A 1 86 ? 13.595 15.578 -12.214 1.00 62.72 86 TRP A O 1
ATOM 678 N N . TRP A 1 87 ? 12.563 14.265 -10.709 1.00 64.50 87 TRP A N 1
ATOM 679 C CA . TRP A 1 87 ? 12.707 13.031 -11.489 1.00 64.50 87 TRP A CA 1
ATOM 680 C C . TRP A 1 87 ? 11.660 12.947 -12.595 1.00 64.50 87 TRP A C 1
ATOM 682 O O . TRP A 1 87 ? 10.467 13.150 -12.362 1.00 64.50 87 TRP A O 1
ATOM 692 N N . ASP A 1 88 ? 12.127 12.585 -13.782 1.00 71.12 88 ASP A N 1
ATOM 693 C CA . ASP A 1 88 ? 11.293 12.282 -14.931 1.00 71.12 88 ASP A CA 1
ATOM 694 C C . ASP A 1 88 ? 10.850 10.814 -14.879 1.00 71.12 88 ASP A C 1
ATOM 696 O O . ASP A 1 88 ? 11.678 9.904 -14.877 1.00 71.12 88 ASP A O 1
ATOM 700 N N . GLY A 1 89 ? 9.545 10.587 -14.771 1.00 76.44 89 GLY A N 1
ATOM 701 C CA . GLY A 1 89 ? 8.979 9.261 -14.544 1.00 76.44 89 GLY A CA 1
ATOM 702 C C . GLY A 1 89 ? 7.468 9.235 -14.715 1.00 76.44 89 GLY A C 1
ATOM 703 O O . GLY A 1 89 ? 6.853 10.244 -15.064 1.00 76.44 89 GLY A O 1
ATOM 704 N N . TRP A 1 90 ? 6.858 8.085 -14.450 1.00 81.19 90 TRP A N 1
ATOM 705 C CA . TRP A 1 90 ? 5.434 7.851 -14.677 1.00 81.19 90 TRP A CA 1
ATOM 706 C C . TRP A 1 90 ? 4.720 7.375 -13.430 1.00 81.19 90 TRP A C 1
ATOM 708 O O . TRP A 1 90 ? 5.212 6.509 -12.708 1.00 81.19 90 TRP A O 1
ATOM 718 N N . TRP A 1 91 ? 3.534 7.934 -13.217 1.00 79.94 91 TRP A N 1
ATOM 719 C CA . TRP A 1 91 ? 2.698 7.647 -12.063 1.00 79.94 91 TRP A CA 1
ATOM 720 C C . TRP A 1 91 ? 1.566 6.686 -12.408 1.00 79.94 91 TRP A C 1
ATOM 722 O O . TRP A 1 91 ? 1.045 6.682 -13.524 1.00 79.94 91 TRP A O 1
ATOM 732 N N . ASP A 1 92 ? 1.149 5.923 -11.403 1.00 83.00 92 ASP A N 1
ATOM 733 C CA . ASP A 1 92 ? -0.092 5.157 -11.400 1.00 83.00 92 ASP A CA 1
ATOM 734 C C . ASP A 1 92 ? -0.700 5.136 -9.989 1.00 83.00 92 ASP A C 1
ATOM 736 O O . ASP A 1 92 ? 0.024 5.150 -8.990 1.00 83.00 92 ASP A O 1
ATOM 740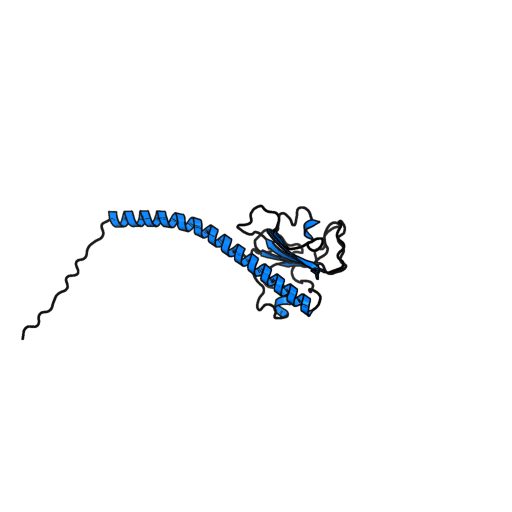 N N . LEU A 1 93 ? -2.029 5.157 -9.886 1.00 81.25 93 LEU A N 1
ATOM 741 C CA . LEU A 1 93 ? -2.742 5.246 -8.614 1.00 81.25 93 LEU A CA 1
ATOM 742 C C . LEU A 1 93 ? -3.951 4.317 -8.583 1.00 81.25 93 LEU A C 1
ATOM 744 O O . LEU A 1 93 ? -4.767 4.277 -9.501 1.00 81.25 93 LEU A O 1
ATOM 748 N N . SER A 1 94 ? -4.116 3.640 -7.448 1.00 81.19 94 SER A N 1
ATOM 749 C CA . SER A 1 94 ? -5.306 2.848 -7.149 1.00 81.19 94 SER A CA 1
ATOM 750 C C . SER A 1 94 ? -6.505 3.762 -6.912 1.00 81.19 94 SER A C 1
ATOM 752 O O . SER A 1 94 ? -6.645 4.312 -5.818 1.00 81.19 94 SER A O 1
ATOM 754 N N . THR A 1 95 ? -7.409 3.860 -7.888 1.00 72.81 95 THR A N 1
ATOM 755 C CA . THR A 1 95 ? -8.725 4.496 -7.713 1.00 72.81 95 THR A CA 1
ATOM 756 C C . THR A 1 95 ? -9.840 3.659 -8.338 1.00 72.81 95 THR A C 1
ATOM 758 O O . THR A 1 95 ? -9.592 2.811 -9.191 1.00 72.81 95 THR A O 1
ATOM 761 N N . ASN A 1 96 ? -11.091 3.894 -7.938 1.00 66.38 96 ASN A N 1
ATOM 762 C CA . ASN A 1 96 ? -12.275 3.305 -8.582 1.00 66.38 96 ASN A CA 1
ATOM 763 C C . ASN A 1 96 ? -12.796 4.104 -9.782 1.00 66.38 96 ASN A C 1
ATOM 765 O O . ASN A 1 96 ? -13.940 3.885 -10.196 1.00 66.38 96 ASN A O 1
ATOM 769 N N . THR A 1 97 ? -12.028 5.052 -10.314 1.00 62.31 97 THR A N 1
ATOM 770 C CA . THR A 1 97 ? -12.535 5.858 -11.422 1.00 62.31 97 THR A CA 1
ATOM 771 C C . THR A 1 97 ? -12.586 5.009 -12.686 1.00 62.31 97 THR A C 1
ATOM 773 O O . THR A 1 97 ? -11.642 4.290 -13.007 1.00 62.31 97 THR A O 1
ATOM 776 N N . ALA A 1 98 ? -13.720 5.047 -13.386 1.00 49.22 98 ALA A N 1
ATOM 777 C CA . ALA A 1 98 ? -13.942 4.231 -14.571 1.00 49.22 98 ALA A CA 1
ATOM 778 C C . ALA A 1 98 ? -12.858 4.502 -15.629 1.00 49.22 98 ALA A C 1
ATOM 780 O O . ALA A 1 98 ? -12.719 5.630 -16.093 1.00 49.22 98 ALA A O 1
ATOM 781 N N . GLY A 1 99 ? -12.114 3.458 -16.005 1.00 54.50 99 GLY A N 1
ATOM 782 C CA . GLY A 1 99 ? -11.047 3.525 -17.006 1.00 54.50 99 GLY A CA 1
ATOM 783 C C . GLY A 1 99 ? -9.623 3.605 -16.448 1.00 54.50 99 GLY A C 1
ATOM 784 O O . GLY A 1 99 ? -8.707 3.365 -17.219 1.00 54.50 99 GLY A O 1
ATOM 785 N N . ALA A 1 100 ? -9.435 3.857 -15.145 1.00 60.03 100 ALA A N 1
ATOM 786 C CA . ALA A 1 100 ? -8.123 3.802 -14.498 1.00 60.03 100 ALA A CA 1
ATOM 787 C C . ALA A 1 100 ? -7.869 2.387 -13.946 1.00 60.03 100 ALA A C 1
ATOM 789 O O . ALA A 1 100 ? -8.551 1.925 -13.027 1.00 60.03 100 ALA A O 1
ATOM 790 N N . GLY A 1 101 ? -6.920 1.670 -14.539 1.00 71.81 101 GLY A N 1
ATOM 791 C CA . GLY A 1 101 ? -6.475 0.353 -14.113 1.00 71.81 101 GLY A CA 1
ATOM 792 C C . GLY A 1 101 ? -5.110 0.434 -13.444 1.00 71.81 101 GLY A C 1
ATOM 793 O O . GLY A 1 101 ? -4.092 0.285 -14.112 1.00 71.81 101 GLY A O 1
ATOM 794 N N . PHE A 1 102 ? -5.093 0.552 -12.115 1.00 83.75 102 PHE A N 1
ATOM 795 C CA . PHE A 1 102 ? -3.851 0.520 -11.340 1.00 83.75 102 PHE A CA 1
ATOM 796 C C . PHE A 1 102 ? -3.044 -0.743 -11.643 1.00 83.75 102 PHE A C 1
ATOM 798 O O . PHE A 1 102 ? -3.545 -1.855 -11.466 1.00 83.75 102 PHE A O 1
ATOM 805 N N . LEU A 1 103 ? -1.806 -0.588 -12.106 1.00 86.44 103 LEU A N 1
ATOM 806 C CA . LEU A 1 103 ? -0.917 -1.682 -12.496 1.00 86.44 103 LEU A CA 1
ATOM 807 C C . LEU A 1 103 ? -1.602 -2.687 -13.434 1.00 86.44 103 LEU A C 1
ATOM 809 O O . LEU A 1 103 ? -1.454 -3.904 -13.292 1.00 86.44 10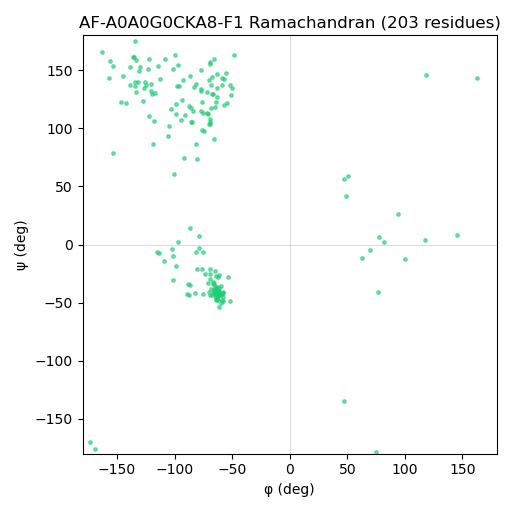3 LEU A O 1
ATOM 813 N N . SER A 1 104 ? -2.370 -2.182 -14.402 1.00 86.44 104 SER A N 1
ATOM 814 C CA . SER A 1 104 ? -3.133 -2.991 -15.364 1.00 86.44 104 SER A CA 1
ATOM 815 C C . SER A 1 104 ? -2.284 -4.019 -16.118 1.00 86.44 104 SER A C 1
ATOM 817 O O . SER A 1 104 ? -2.788 -5.087 -16.475 1.00 86.44 104 SER A O 1
ATOM 819 N N . PHE A 1 105 ? -0.988 -3.759 -16.302 1.00 86.75 105 PHE A N 1
ATOM 820 C CA . PHE A 1 105 ? -0.053 -4.709 -16.905 1.00 86.75 105 PHE A CA 1
ATOM 821 C C . PHE A 1 105 ? 0.104 -5.995 -16.081 1.00 86.75 105 PHE A C 1
ATOM 823 O O . PHE A 1 105 ? 0.150 -7.073 -16.663 1.00 86.75 105 PHE A O 1
ATOM 830 N N . LEU A 1 106 ? 0.085 -5.921 -14.744 1.00 89.06 106 LEU A N 1
ATOM 831 C CA . LEU A 1 106 ? 0.136 -7.110 -13.881 1.00 89.06 106 LEU A CA 1
ATOM 832 C C . LEU A 1 106 ? -1.149 -7.938 -13.974 1.00 89.06 106 LEU A C 1
ATOM 834 O O . LEU A 1 106 ? -1.127 -9.154 -13.797 1.00 89.06 106 LEU A O 1
ATOM 838 N N . VAL A 1 107 ? -2.279 -7.284 -14.245 1.00 88.50 107 VAL A N 1
ATOM 839 C CA . VAL A 1 107 ? -3.554 -7.975 -14.468 1.00 88.50 107 VAL A CA 1
ATOM 840 C C . VAL A 1 107 ? -3.574 -8.630 -15.846 1.00 88.50 107 VAL A C 1
ATOM 842 O O . VAL A 1 107 ? -3.989 -9.776 -15.987 1.00 88.50 107 VAL A O 1
ATOM 845 N N . THR A 1 108 ? -3.080 -7.916 -16.857 1.00 87.50 108 THR A N 1
ATOM 846 C CA . THR A 1 108 ? -3.008 -8.396 -18.243 1.00 87.50 108 THR A CA 1
ATOM 847 C C . THR A 1 108 ? -2.080 -9.602 -18.377 1.00 87.50 108 THR A C 1
ATOM 849 O O . THR A 1 108 ? -2.402 -10.541 -19.098 1.00 87.50 108 THR A O 1
ATOM 852 N N . ASP A 1 109 ? -0.971 -9.610 -17.636 1.00 88.00 109 ASP A N 1
ATOM 853 C CA . ASP A 1 109 ? -0.012 -10.719 -17.586 1.00 88.00 109 ASP A CA 1
ATOM 854 C C . ASP A 1 109 ? -0.509 -11.924 -16.758 1.00 88.00 109 ASP A C 1
ATOM 856 O O . ASP A 1 109 ? 0.124 -12.974 -16.709 1.00 88.00 109 ASP A O 1
ATOM 860 N N . GLY A 1 110 ? -1.658 -11.799 -16.084 1.00 88.81 110 GLY A N 1
ATOM 861 C CA . GLY A 1 110 ? -2.226 -12.865 -15.257 1.00 88.81 110 GLY A CA 1
ATOM 862 C C . GLY A 1 110 ? -1.559 -13.038 -13.888 1.00 88.81 110 GLY A C 1
ATOM 863 O O . GLY A 1 110 ? -1.932 -13.950 -13.150 1.00 88.81 110 GLY A O 1
ATOM 864 N N . ILE A 1 111 ? -0.630 -12.153 -13.507 1.00 90.19 111 ILE A N 1
ATOM 865 C CA . ILE A 1 111 ? -0.028 -12.117 -12.163 1.00 90.19 111 ILE A CA 1
ATOM 866 C C . ILE A 1 111 ? -1.096 -11.790 -11.112 1.00 90.19 111 ILE A C 1
ATOM 868 O O . ILE A 1 111 ? -1.117 -12.383 -10.031 1.00 90.19 111 ILE A O 1
ATOM 872 N N . PHE A 1 112 ? -2.018 -10.881 -11.439 1.00 88.31 112 PHE A N 1
ATOM 873 C CA . PHE A 1 112 ? -3.174 -10.567 -10.604 1.00 88.31 112 PHE A CA 1
ATOM 874 C C . PHE A 1 112 ? -4.492 -10.813 -11.334 1.00 88.31 112 PHE A C 1
ATOM 876 O O . PHE A 1 112 ? -4.677 -10.405 -12.471 1.00 88.31 112 PHE A O 1
ATOM 883 N N . SER A 1 113 ? -5.474 -11.401 -10.646 1.00 85.69 113 SER A N 1
ATOM 884 C CA . SER A 1 113 ? -6.839 -11.522 -11.188 1.00 85.69 113 SER A CA 1
ATOM 885 C C . SER A 1 113 ? -7.597 -10.190 -11.183 1.00 85.69 113 SER A C 1
ATOM 887 O O . SER A 1 113 ? -8.540 -10.000 -11.945 1.00 85.69 113 SER A O 1
ATOM 889 N N . LYS A 1 114 ? -7.214 -9.273 -10.290 1.00 83.69 114 LYS A N 1
ATOM 890 C CA . LYS A 1 114 ? -7.741 -7.912 -10.186 1.00 83.69 114 LYS A CA 1
ATOM 891 C C . LYS A 1 114 ? -6.708 -7.046 -9.475 1.00 83.69 114 LYS A C 1
ATOM 893 O O . LYS A 1 114 ? -6.080 -7.507 -8.525 1.00 83.69 114 LYS A O 1
ATOM 898 N N . SER A 1 115 ? -6.583 -5.794 -9.900 1.00 81.75 115 SER A N 1
ATOM 899 C CA . SER A 1 115 ? -5.738 -4.833 -9.202 1.00 81.75 115 SER A CA 1
ATOM 900 C C . SER A 1 115 ? -6.235 -4.570 -7.769 1.00 81.75 115 SER A C 1
ATOM 902 O O . SER A 1 115 ? -7.450 -4.402 -7.575 1.00 81.75 115 SER A O 1
ATOM 904 N N . PRO A 1 116 ? -5.343 -4.551 -6.761 1.00 82.69 116 PRO A N 1
ATOM 905 C CA . PRO A 1 116 ? -5.697 -4.150 -5.406 1.00 82.69 116 PRO A CA 1
ATOM 906 C C . PRO A 1 116 ? -6.254 -2.726 -5.377 1.00 82.69 116 PRO A C 1
ATOM 908 O O . PRO A 1 116 ? -5.723 -1.826 -6.021 1.00 82.69 116 PRO A O 1
ATOM 911 N N . ILE A 1 117 ? -7.325 -2.534 -4.606 1.00 81.81 117 ILE A N 1
ATOM 912 C CA . ILE A 1 117 ? -7.946 -1.227 -4.391 1.00 81.81 117 ILE A CA 1
ATOM 913 C C . ILE A 1 117 ? -7.884 -0.922 -2.902 1.00 81.81 117 ILE A C 1
ATOM 915 O O . ILE A 1 117 ? -8.280 -1.758 -2.082 1.00 81.81 117 ILE A O 1
ATOM 919 N N . ASP A 1 118 ? -7.399 0.272 -2.569 1.00 83.31 118 ASP A N 1
ATOM 920 C CA . ASP A 1 118 ? -7.341 0.760 -1.193 1.00 83.31 118 ASP A CA 1
ATOM 921 C C . ASP A 1 118 ? -8.720 0.630 -0.500 1.00 83.31 118 ASP A C 1
ATOM 923 O O . ASP A 1 118 ? -9.744 0.921 -1.115 1.00 83.31 118 ASP A O 1
ATOM 927 N N . PRO A 1 119 ? -8.808 0.185 0.768 1.00 81.56 119 PRO A N 1
ATOM 928 C CA . PRO A 1 119 ? -10.094 0.011 1.449 1.00 81.56 119 PRO A CA 1
ATOM 929 C C . PRO A 1 119 ? -10.928 1.289 1.640 1.00 81.56 119 PRO A C 1
ATOM 931 O O . PRO A 1 119 ? -12.148 1.186 1.754 1.00 81.56 119 PRO A O 1
ATOM 934 N N . GLN A 1 120 ? -10.288 2.456 1.738 1.00 80.06 120 GLN A N 1
ATOM 935 C CA . GLN A 1 120 ? -10.936 3.769 1.829 1.00 80.06 120 GLN A CA 1
ATOM 936 C C . GLN A 1 120 ? -11.186 4.356 0.438 1.00 80.06 120 GLN A C 1
ATOM 938 O O . GLN A 1 120 ? -12.212 4.998 0.226 1.00 80.06 120 GLN A O 1
ATOM 943 N N . ASN A 1 121 ? -10.280 4.079 -0.510 1.00 74.06 121 ASN A N 1
ATOM 944 C CA . ASN A 1 121 ? -10.431 4.375 -1.933 1.00 74.06 121 ASN A CA 1
ATOM 945 C C . ASN A 1 121 ? -10.835 5.832 -2.203 1.00 74.06 121 ASN A C 1
ATOM 947 O O . ASN A 1 121 ? -11.896 6.122 -2.769 1.00 74.06 121 ASN A O 1
ATOM 951 N N . THR A 1 122 ? -9.996 6.761 -1.752 1.00 74.31 122 THR A N 1
ATOM 952 C CA . THR A 1 122 ? -10.278 8.186 -1.929 1.00 74.31 122 THR A CA 1
ATOM 953 C C . THR A 1 122 ? -10.193 8.545 -3.419 1.00 74.31 122 THR A C 1
ATOM 955 O O . THR A 1 122 ? -9.184 8.223 -4.050 1.00 74.31 122 THR A O 1
ATOM 958 N N . PRO A 1 123 ? -11.199 9.222 -4.008 1.00 69.56 123 PRO A N 1
ATOM 959 C CA . PRO A 1 123 ? -11.139 9.629 -5.409 1.00 69.56 123 PRO A CA 1
ATOM 960 C C . PRO A 1 123 ? -9.905 10.496 -5.701 1.00 69.56 123 PRO A C 1
ATOM 962 O O . PRO A 1 123 ? -9.525 11.349 -4.893 1.00 69.56 123 PRO A O 1
ATOM 965 N N . ALA A 1 124 ? -9.298 10.321 -6.877 1.00 65.75 124 ALA A N 1
ATOM 966 C CA . ALA A 1 124 ? -8.198 11.165 -7.341 1.00 65.75 124 ALA A CA 1
ATOM 967 C C . ALA A 1 124 ? -8.611 12.015 -8.550 1.00 65.75 124 ALA A C 1
ATOM 969 O O . ALA A 1 124 ? -9.318 11.553 -9.447 1.00 65.75 124 ALA A O 1
ATOM 970 N N . GLY A 1 125 ? -8.124 13.257 -8.603 1.00 59.00 125 GLY A N 1
ATOM 971 C CA . GLY A 1 125 ? -8.215 14.087 -9.806 1.00 59.00 125 GLY A CA 1
ATOM 972 C C . GLY A 1 125 ? -7.332 13.528 -10.929 1.00 59.00 125 GLY A C 1
ATOM 973 O O . GLY A 1 125 ? -6.206 13.109 -10.674 1.00 59.00 125 GLY A O 1
ATOM 974 N N . HIS A 1 126 ? -7.840 13.515 -12.163 1.00 53.50 126 HIS A N 1
ATOM 975 C CA . HIS A 1 126 ? -7.145 12.983 -13.345 1.00 53.50 126 HIS A CA 1
ATOM 976 C C . HIS A 1 126 ? -6.366 14.088 -14.060 1.00 53.50 126 HIS A C 1
ATOM 978 O O . HIS A 1 126 ? -6.843 14.555 -15.080 1.00 53.50 126 HIS A O 1
ATOM 984 N N . ASN A 1 127 ? -5.225 14.560 -13.542 1.00 52.50 127 ASN A N 1
ATOM 985 C CA . ASN A 1 127 ? -4.419 15.569 -14.253 1.00 52.50 127 ASN A CA 1
ATOM 986 C C . ASN A 1 127 ? -2.923 15.504 -13.885 1.00 52.50 127 ASN A C 1
ATOM 988 O O . ASN A 1 127 ? -2.467 16.327 -13.097 1.00 52.50 127 ASN A O 1
ATOM 992 N N . GLY A 1 128 ? -2.165 14.557 -14.458 1.00 51.41 128 GLY A N 1
ATOM 993 C CA . GLY A 1 128 ? -0.699 14.621 -14.678 1.00 51.41 128 GLY A CA 1
ATOM 994 C C . GLY A 1 128 ? 0.242 14.710 -13.467 1.00 51.41 128 GLY A C 1
ATOM 995 O O . GLY A 1 128 ? 1.447 14.521 -13.610 1.00 51.41 128 GLY A O 1
ATOM 996 N N . PHE A 1 129 ? -0.280 14.968 -12.275 1.00 57.03 129 PHE A N 1
ATOM 997 C CA . PHE A 1 129 ? 0.441 14.918 -11.022 1.00 57.03 129 PHE A CA 1
ATOM 998 C C . PHE A 1 129 ? -0.520 14.443 -9.929 1.00 57.03 129 PHE A C 1
ATOM 1000 O O . PHE A 1 129 ? -1.585 15.046 -9.749 1.00 57.03 129 PHE A O 1
ATOM 1007 N N . PRO A 1 130 ? -0.211 13.350 -9.219 1.00 61.03 130 PRO A N 1
ATOM 1008 C CA . PRO A 1 130 ? -1.112 12.841 -8.204 1.00 61.03 130 PRO A CA 1
ATOM 1009 C C . PRO A 1 130 ? -1.304 13.834 -7.059 1.00 61.03 130 PRO A C 1
ATOM 1011 O O . PRO A 1 130 ? -0.352 14.272 -6.421 1.00 61.03 130 PRO A O 1
ATOM 1014 N N . ASN A 1 131 ? -2.564 14.153 -6.754 1.00 65.88 131 ASN A N 1
ATOM 1015 C CA . ASN A 1 131 ? -2.900 14.725 -5.458 1.00 65.88 131 ASN A CA 1
ATOM 1016 C C . ASN A 1 131 ? -2.754 13.617 -4.407 1.00 65.88 131 ASN A C 1
ATOM 1018 O O . ASN A 1 131 ? -3.533 12.660 -4.424 1.00 65.88 131 ASN A O 1
ATOM 1022 N N . PHE A 1 132 ? -1.767 13.746 -3.522 1.00 66.81 132 PHE A N 1
ATOM 1023 C CA . PHE A 1 132 ? -1.493 12.774 -2.462 1.00 66.81 132 PHE A CA 1
ATOM 1024 C C . PHE A 1 132 ? -2.424 12.895 -1.249 1.00 66.81 132 PHE A C 1
ATOM 1026 O O . PHE A 1 132 ? -2.343 12.071 -0.348 1.00 66.81 132 PHE A O 1
ATOM 1033 N N . ALA A 1 133 ? -3.338 13.871 -1.230 1.00 68.12 133 ALA A N 1
ATOM 1034 C CA . ALA A 1 133 ? -4.349 13.973 -0.186 1.00 68.12 133 ALA A CA 1
ATOM 1035 C C . ALA A 1 133 ? -5.396 12.861 -0.347 1.00 68.12 133 ALA A C 1
ATOM 1037 O O . ALA A 1 133 ? -6.165 12.858 -1.311 1.00 68.12 133 ALA A O 1
ATOM 1038 N N . GLY A 1 134 ? -5.462 11.929 0.595 1.00 74.06 134 GLY A N 1
ATOM 1039 C CA . GLY A 1 134 ? -6.419 10.828 0.650 1.00 74.06 134 GLY A CA 1
ATOM 1040 C C . GLY A 1 134 ? -5.751 9.456 0.595 1.00 74.06 134 GLY A C 1
ATOM 1041 O O . GLY A 1 134 ? -4.804 9.249 -0.163 1.00 74.06 134 GLY A O 1
ATOM 1042 N N . ALA A 1 135 ? -6.334 8.489 1.303 1.00 75.06 135 ALA A N 1
ATOM 1043 C CA . ALA A 1 135 ? -5.893 7.096 1.353 1.00 75.06 135 ALA A CA 1
ATOM 1044 C C . ALA A 1 135 ? -6.016 6.384 -0.005 1.00 75.06 135 ALA A C 1
ATOM 1046 O O . ALA A 1 135 ? -7.123 6.274 -0.553 1.00 75.06 135 ALA A O 1
ATOM 1047 N N . ARG A 1 136 ? -4.873 5.927 -0.539 1.00 83.12 136 ARG A N 1
ATOM 1048 C CA . ARG A 1 136 ? -4.740 5.180 -1.803 1.00 83.12 136 ARG A CA 1
ATOM 1049 C C . ARG A 1 136 ? -3.387 4.467 -1.914 1.00 83.12 136 ARG A C 1
ATOM 1051 O O . ARG A 1 136 ? -2.435 4.825 -1.220 1.00 83.12 136 ARG A O 1
ATOM 1058 N N . TYR A 1 137 ? -3.281 3.531 -2.861 1.00 86.50 137 TYR A N 1
ATOM 1059 C CA . TYR A 1 137 ? -1.987 3.029 -3.339 1.00 86.50 137 TYR A CA 1
ATOM 1060 C C . TYR A 1 137 ? -1.441 3.901 -4.465 1.00 86.50 137 TYR A C 1
ATOM 1062 O O . TYR A 1 137 ? -2.204 4.385 -5.305 1.00 86.50 137 TYR A O 1
ATOM 1070 N N . PHE A 1 138 ? -0.122 4.054 -4.505 1.00 84.62 138 PHE A N 1
ATOM 1071 C CA . PHE A 1 138 ? 0.579 4.749 -5.577 1.00 84.62 138 PHE A CA 1
ATOM 1072 C C . PHE A 1 138 ? 1.737 3.904 -6.093 1.00 84.62 138 PHE A C 1
ATOM 1074 O O . PHE A 1 138 ? 2.373 3.171 -5.335 1.00 84.62 138 PHE A O 1
ATOM 1081 N N . TYR A 1 139 ? 2.035 4.066 -7.373 1.00 87.38 139 TYR A N 1
ATOM 1082 C CA . TYR A 1 139 ? 3.182 3.495 -8.053 1.00 87.38 139 TYR A CA 1
ATOM 1083 C C . TYR A 1 139 ? 3.883 4.587 -8.860 1.00 87.38 139 TYR A C 1
ATOM 1085 O O . TYR A 1 139 ? 3.232 5.433 -9.476 1.00 87.38 139 TYR A O 1
ATOM 1093 N N . PHE A 1 140 ? 5.211 4.571 -8.849 1.00 83.62 140 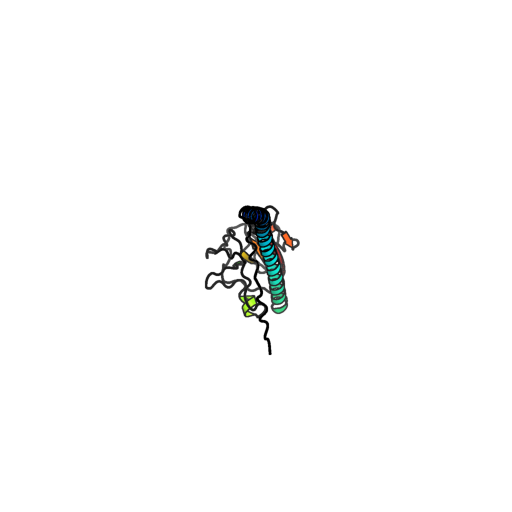PHE A N 1
ATOM 1094 C CA . PHE A 1 140 ? 6.044 5.463 -9.642 1.00 83.62 140 PHE A CA 1
ATOM 1095 C C . PHE A 1 140 ? 7.151 4.667 -10.320 1.00 83.62 140 PHE A C 1
ATOM 1097 O O . PHE A 1 140 ? 7.830 3.888 -9.655 1.00 83.62 140 PHE A O 1
ATOM 1104 N N . ASN A 1 141 ? 7.340 4.870 -11.620 1.00 85.94 141 ASN A N 1
ATOM 1105 C CA . ASN A 1 141 ? 8.354 4.200 -12.427 1.00 85.94 141 ASN A CA 1
ATOM 1106 C C . ASN A 1 141 ? 9.302 5.220 -13.063 1.00 85.94 141 ASN A C 1
ATOM 1108 O O . ASN A 1 141 ? 8.846 6.180 -13.688 1.00 85.94 141 ASN A O 1
ATOM 1112 N N . VAL A 1 142 ? 10.605 4.972 -12.951 1.00 80.75 142 VAL A N 1
ATOM 1113 C CA . VAL A 1 142 ? 11.650 5.681 -13.692 1.00 80.75 142 VAL A CA 1
ATOM 1114 C C . VAL A 1 142 ? 12.458 4.647 -14.482 1.00 80.75 142 VAL A C 1
ATOM 1116 O O . VAL A 1 142 ? 13.180 3.850 -13.876 1.00 80.75 142 VAL A O 1
ATOM 1119 N N . PRO A 1 143 ? 12.352 4.621 -15.821 1.00 78.56 143 PRO A N 1
ATOM 1120 C CA . PRO A 1 143 ? 13.149 3.723 -16.650 1.00 78.56 143 PRO A CA 1
ATOM 1121 C C . PRO A 1 143 ? 14.647 4.063 -16.595 1.00 78.56 143 PRO A C 1
ATOM 1123 O O . PRO A 1 143 ? 15.037 5.191 -16.286 1.00 78.56 143 PRO A O 1
ATOM 1126 N N . ALA A 1 144 ? 15.498 3.101 -16.959 1.00 76.81 144 ALA A N 1
ATOM 1127 C CA . ALA A 1 144 ? 16.941 3.321 -17.046 1.00 76.81 144 ALA A CA 1
ATOM 1128 C C . ALA A 1 144 ? 17.287 4.441 -18.050 1.00 76.81 144 ALA A C 1
ATOM 1130 O O . ALA A 1 144 ? 16.657 4.565 -19.103 1.00 76.81 144 ALA A O 1
ATOM 1131 N N . GLY A 1 145 ? 18.306 5.248 -17.738 1.00 67.94 145 GLY A N 1
ATOM 1132 C CA . GLY A 1 145 ? 18.798 6.314 -18.621 1.00 67.94 145 GLY A CA 1
ATOM 1133 C C . GLY A 1 145 ? 18.017 7.636 -18.576 1.00 67.94 145 GLY A C 1
ATOM 1134 O O . GLY A 1 145 ? 18.375 8.567 -19.300 1.00 67.94 145 GLY A O 1
ATOM 1135 N N . TYR A 1 146 ? 16.988 7.753 -17.730 1.00 64.88 146 TYR A N 1
ATOM 1136 C CA . TYR A 1 146 ? 16.322 9.027 -17.440 1.00 64.88 146 TYR A CA 1
ATOM 1137 C C . TYR A 1 146 ? 17.085 9.806 -16.357 1.00 64.88 146 TYR A C 1
ATOM 1139 O O . TYR A 1 146 ? 17.526 9.243 -15.356 1.00 64.88 146 TYR A O 1
ATOM 1147 N N . ASN A 1 147 ? 17.263 11.114 -16.571 1.00 57.75 147 ASN A N 1
ATOM 1148 C CA . ASN A 1 147 ? 18.109 11.960 -15.727 1.00 57.75 147 ASN A CA 1
ATOM 1149 C C . ASN A 1 147 ? 17.302 12.736 -14.679 1.00 57.75 147 ASN A C 1
ATOM 1151 O O . ASN A 1 147 ? 16.314 13.392 -15.005 1.00 57.75 147 ASN A O 1
ATOM 1155 N N . TYR A 1 148 ? 17.813 12.764 -13.448 1.00 62.16 148 TYR A N 1
ATOM 1156 C CA . TYR A 1 148 ? 17.485 13.776 -12.446 1.00 62.16 148 TYR A CA 1
ATOM 1157 C C . TYR A 1 148 ? 18.357 15.014 -12.670 1.00 62.16 148 TYR A C 1
ATOM 1159 O O . TYR A 1 148 ? 19.578 14.959 -12.518 1.00 62.16 148 TYR A O 1
ATOM 1167 N N . GLN A 1 149 ? 17.762 16.153 -13.025 1.00 51.31 149 GLN A N 1
ATOM 1168 C CA . GLN A 1 149 ? 18.487 17.428 -13.019 1.00 51.31 149 GLN A CA 1
ATOM 1169 C C . GLN A 1 149 ? 18.522 17.980 -11.587 1.00 51.31 149 GLN A C 1
ATOM 1171 O O . GLN A 1 149 ? 17.654 18.768 -11.232 1.00 51.31 149 GLN A O 1
ATOM 1176 N N . GLY A 1 150 ? 19.509 17.583 -10.769 1.00 52.28 150 GLY A N 1
ATOM 1177 C CA . GLY A 1 150 ? 19.764 18.254 -9.480 1.00 52.28 150 GLY A CA 1
ATOM 1178 C C . GLY A 1 150 ? 20.251 17.423 -8.285 1.00 52.28 150 GLY A C 1
ATOM 1179 O O . GLY A 1 150 ? 20.327 17.984 -7.196 1.00 52.28 150 GLY A O 1
ATOM 1180 N N . GLY A 1 151 ? 20.596 16.138 -8.433 1.00 54.06 151 GLY A N 1
ATOM 1181 C CA . GLY A 1 151 ? 21.041 15.297 -7.304 1.00 54.06 151 GLY A CA 1
ATOM 1182 C C . GLY A 1 151 ? 22.262 14.443 -7.564 1.00 54.06 151 GLY A C 1
ATOM 1183 O O . GLY A 1 151 ? 22.782 14.382 -8.673 1.00 54.06 151 GLY A O 1
ATOM 1184 N N . SER A 1 152 ? 22.698 13.767 -6.503 1.00 54.56 152 SER A N 1
ATOM 1185 C CA . SER A 1 152 ? 23.929 12.968 -6.460 1.00 54.56 152 SER A CA 1
ATOM 1186 C C . SER A 1 152 ? 23.785 11.562 -7.062 1.00 54.56 152 SER A C 1
ATOM 1188 O O . SER A 1 152 ? 24.778 10.846 -7.170 1.00 54.56 152 SER A O 1
ATOM 1190 N N . CYS A 1 153 ? 22.569 11.148 -7.431 1.00 60.91 153 CYS A N 1
ATOM 1191 C CA . CYS A 1 153 ? 22.252 9.794 -7.881 1.00 60.91 153 CYS A CA 1
ATOM 1192 C C . CYS A 1 153 ? 22.182 9.666 -9.410 1.00 60.91 153 CYS A C 1
ATOM 1194 O O . CYS A 1 153 ? 21.347 10.294 -10.056 1.00 60.91 153 CYS A O 1
ATOM 1196 N N . ILE A 1 154 ? 23.025 8.797 -9.982 1.00 61.62 154 ILE A N 1
ATOM 1197 C CA .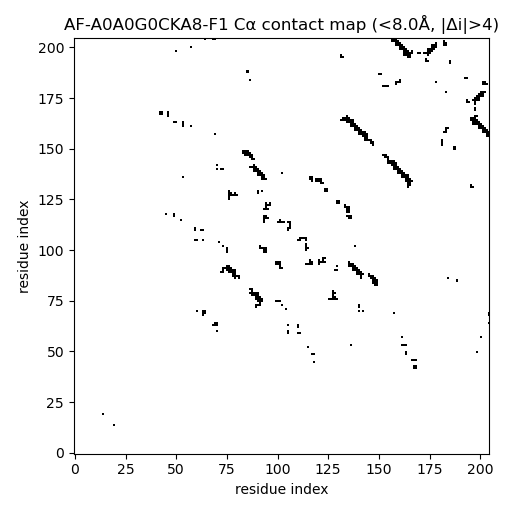 ILE A 1 154 ? 22.993 8.400 -11.399 1.00 61.62 154 ILE A CA 1
ATOM 1198 C C . ILE A 1 154 ? 22.356 7.010 -11.485 1.00 61.62 154 ILE A C 1
ATOM 1200 O O . ILE A 1 154 ? 22.904 6.042 -10.955 1.00 61.62 154 ILE A O 1
ATOM 1204 N N . LEU A 1 155 ? 21.201 6.905 -12.143 1.00 66.00 155 LEU A N 1
ATOM 1205 C CA . LEU A 1 155 ? 20.522 5.629 -12.364 1.00 66.00 155 LEU A CA 1
ATOM 1206 C C . LEU A 1 155 ? 21.082 4.933 -13.612 1.00 66.00 155 LEU A C 1
ATOM 1208 O O . LEU A 1 155 ? 20.775 5.315 -14.739 1.00 66.00 155 LEU A O 1
ATOM 1212 N N . ASN A 1 156 ? 21.888 3.888 -13.406 1.00 68.38 156 ASN A N 1
ATOM 1213 C CA . ASN A 1 156 ? 22.288 2.971 -14.485 1.00 68.38 156 ASN A CA 1
ATOM 1214 C C . ASN A 1 156 ? 21.200 1.923 -14.795 1.00 68.38 156 ASN A C 1
ATOM 1216 O O . ASN A 1 156 ? 21.203 1.340 -15.875 1.00 68.38 156 ASN A O 1
ATOM 1220 N N . LEU A 1 157 ? 20.293 1.692 -13.842 1.00 76.56 157 LEU A N 1
ATOM 1221 C CA . LEU A 1 157 ? 19.196 0.724 -13.881 1.00 76.56 157 LEU A CA 1
ATOM 1222 C C . LEU A 1 157 ? 17.859 1.442 -13.670 1.00 76.56 157 LEU A C 1
ATOM 1224 O O . LEU A 1 157 ? 17.835 2.567 -13.164 1.00 76.56 157 LEU A O 1
ATOM 1228 N N . GLY A 1 158 ? 16.757 0.810 -14.073 1.00 78.81 158 GLY A N 1
ATOM 1229 C CA . GLY A 1 158 ? 15.425 1.344 -13.809 1.00 78.81 158 GLY A CA 1
ATOM 1230 C C . GLY A 1 158 ? 15.111 1.264 -12.318 1.00 78.81 158 GLY A C 1
ATOM 1231 O O . GLY A 1 158 ? 15.674 0.449 -11.592 1.00 78.81 158 GLY A O 1
ATOM 1232 N N . THR A 1 159 ? 14.216 2.114 -11.831 1.00 82.69 159 THR A N 1
ATOM 1233 C CA . THR A 1 159 ? 13.731 2.029 -10.451 1.00 82.69 159 THR A CA 1
ATOM 1234 C C . THR A 1 159 ? 12.236 2.267 -10.384 1.00 82.69 159 THR A C 1
ATOM 1236 O O . THR A 1 159 ? 11.647 2.946 -11.230 1.00 82.69 159 THR A O 1
ATOM 1239 N N . TYR A 1 160 ? 11.606 1.692 -9.370 1.00 85.88 160 TYR A N 1
ATOM 1240 C CA . TYR A 1 160 ? 10.223 1.980 -9.049 1.00 85.88 160 TYR A CA 1
ATOM 1241 C C . TYR A 1 160 ? 10.029 2.223 -7.559 1.00 85.88 160 TYR A C 1
ATOM 1243 O O . TYR A 1 160 ? 10.801 1.773 -6.711 1.00 85.88 160 TYR A O 1
ATOM 1251 N N . MET A 1 161 ? 8.931 2.901 -7.244 1.00 85.62 161 MET A N 1
ATOM 1252 C CA . MET A 1 161 ? 8.415 3.040 -5.892 1.00 85.62 161 MET A CA 1
ATOM 1253 C C . MET A 1 161 ? 6.959 2.594 -5.857 1.00 85.62 161 MET A C 1
ATOM 1255 O O . MET A 1 161 ? 6.187 2.901 -6.763 1.00 85.62 161 MET A O 1
ATOM 1259 N N . ILE A 1 162 ? 6.584 1.886 -4.800 1.00 88.31 162 ILE A N 1
ATOM 1260 C CA . ILE A 1 162 ? 5.213 1.467 -4.523 1.00 88.31 162 ILE A CA 1
ATOM 1261 C C . ILE A 1 162 ? 4.899 1.749 -3.060 1.00 88.31 162 ILE A C 1
ATOM 1263 O O . ILE A 1 162 ? 5.740 1.537 -2.186 1.00 88.31 162 ILE A O 1
ATOM 1267 N N . GLY A 1 163 ? 3.694 2.220 -2.767 1.00 87.81 163 GLY A N 1
ATOM 1268 C CA . GLY A 1 163 ? 3.348 2.541 -1.391 1.00 87.81 163 GLY A CA 1
ATOM 1269 C C . GLY A 1 163 ? 1.897 2.931 -1.173 1.00 87.81 163 GLY A C 1
ATOM 1270 O O . GLY A 1 163 ? 1.057 2.783 -2.062 1.00 87.81 163 GLY A O 1
ATOM 1271 N N . ALA A 1 164 ? 1.622 3.432 0.032 1.00 85.94 164 ALA A N 1
ATOM 1272 C CA . ALA A 1 164 ? 0.336 4.005 0.417 1.00 85.94 164 ALA A CA 1
ATOM 1273 C C . ALA A 1 164 ? 0.488 5.376 1.084 1.00 85.94 164 ALA A C 1
ATOM 1275 O O . ALA A 1 164 ? 1.502 5.673 1.724 1.00 85.94 164 ALA A O 1
ATOM 1276 N N . THR A 1 165 ? -0.567 6.171 0.945 1.00 82.25 165 THR A N 1
ATOM 1277 C CA . THR A 1 165 ? -0.784 7.458 1.617 1.00 82.25 165 THR A CA 1
ATOM 1278 C C . THR A 1 165 ? -1.875 7.328 2.688 1.00 82.25 165 THR A C 1
ATOM 1280 O O . THR A 1 165 ? -2.701 6.406 2.637 1.00 82.25 165 THR A O 1
ATOM 1283 N N . ASP A 1 166 ? -1.899 8.261 3.640 1.00 79.75 166 ASP A N 1
ATOM 1284 C CA . ASP A 1 166 ? -2.884 8.380 4.724 1.00 79.75 166 ASP A CA 1
ATOM 1285 C C . ASP A 1 166 ? -3.177 7.051 5.453 1.00 79.75 166 ASP A C 1
ATOM 1287 O O . ASP A 1 166 ? -4.318 6.563 5.532 1.00 79.75 166 ASP A O 1
ATOM 1291 N N . LEU A 1 167 ? -2.129 6.422 5.982 1.00 82.38 167 LEU A N 1
ATOM 1292 C CA . LEU A 1 167 ? -2.259 5.353 6.966 1.00 82.38 167 LEU A CA 1
ATOM 1293 C C . LEU A 1 167 ? -2.837 5.926 8.264 1.00 82.38 167 LEU A C 1
ATOM 1295 O O . LEU A 1 167 ? -2.356 6.907 8.823 1.00 82.38 167 LEU A O 1
ATOM 1299 N N . GLU A 1 168 ? -3.882 5.292 8.784 1.00 83.75 168 GLU A N 1
ATOM 1300 C CA . GLU A 1 168 ? -4.694 5.883 9.853 1.00 83.75 168 GLU A CA 1
ATOM 1301 C C . GLU A 1 168 ? -4.016 5.828 11.226 1.00 83.75 168 GLU A C 1
ATOM 1303 O O . GLU A 1 168 ? -4.385 6.559 12.145 1.00 83.75 168 GLU A O 1
ATOM 1308 N N . THR A 1 169 ? -3.046 4.930 11.386 1.00 79.31 169 THR A N 1
ATOM 1309 C CA . THR A 1 169 ? -2.330 4.703 12.646 1.00 79.31 169 THR A CA 1
ATOM 1310 C C . THR A 1 169 ? -0.849 5.056 12.575 1.00 79.31 169 THR A C 1
ATOM 1312 O O . THR A 1 169 ? -0.186 5.083 13.612 1.00 79.31 169 THR A O 1
ATOM 1315 N N . PHE A 1 170 ? -0.345 5.395 11.386 1.00 68.38 170 PHE A N 1
ATOM 1316 C CA . PHE A 1 170 ? 1.016 5.878 11.150 1.00 68.38 170 PHE A CA 1
ATOM 1317 C C . PHE A 1 170 ? 1.011 7.402 11.011 1.00 68.38 170 PHE A C 1
ATOM 1319 O O . PHE A 1 170 ? 1.378 7.964 9.995 1.00 68.38 170 PHE A O 1
ATOM 1326 N N . SER A 1 171 ? 0.582 8.097 12.058 1.00 57.12 171 SER A N 1
ATOM 1327 C CA . SER A 1 171 ? 0.717 9.549 12.124 1.00 57.12 171 SER A CA 1
ATOM 1328 C C . SER A 1 171 ? 2.088 9.884 12.722 1.00 57.12 171 SER A C 1
ATOM 1330 O O . SER A 1 171 ? 2.343 9.531 13.873 1.00 57.12 171 SER A O 1
ATOM 1332 N N . SER A 1 172 ? 2.940 10.590 11.961 1.00 52.25 172 SER A N 1
ATOM 1333 C CA . SER A 1 172 ? 4.138 11.349 12.400 1.00 52.25 172 SER A CA 1
ATOM 1334 C C . SER A 1 172 ? 5.543 10.706 12.375 1.00 52.25 172 SER A C 1
ATOM 1336 O O . SER A 1 172 ? 6.435 11.161 13.093 1.00 52.25 172 SER A O 1
ATOM 1338 N N . GLY A 1 173 ? 5.808 9.719 11.514 1.00 53.28 173 GLY A N 1
ATOM 1339 C CA . GLY A 1 173 ? 7.177 9.245 11.238 1.00 53.28 173 GLY A CA 1
ATOM 1340 C C . GLY A 1 173 ? 7.611 9.532 9.795 1.00 53.28 173 GLY A C 1
ATOM 1341 O O . GLY A 1 173 ? 6.743 9.611 8.933 1.00 53.28 173 GLY A O 1
ATOM 1342 N N . PRO A 1 174 ? 8.921 9.672 9.488 1.00 53.41 174 PRO A N 1
ATOM 1343 C CA . PRO A 1 174 ? 9.366 9.582 8.097 1.00 53.41 174 PRO A CA 1
ATOM 1344 C C . PRO A 1 174 ? 8.895 8.238 7.510 1.00 53.41 174 PRO A C 1
ATOM 1346 O O . PRO A 1 174 ? 8.830 7.261 8.267 1.00 53.41 174 PRO A O 1
ATOM 1349 N N . PRO A 1 175 ? 8.578 8.164 6.204 1.00 61.16 175 PRO A N 1
ATOM 1350 C CA . PRO A 1 175 ? 8.025 6.957 5.598 1.00 61.16 175 PRO A CA 1
ATOM 1351 C C . PRO A 1 175 ? 8.873 5.734 5.951 1.00 61.16 175 PRO A C 1
ATOM 1353 O O . PRO A 1 175 ? 10.106 5.781 5.873 1.00 61.16 175 PRO A O 1
ATOM 1356 N N . TYR A 1 176 ? 8.229 4.625 6.335 1.00 58.19 176 TYR A N 1
ATOM 1357 C CA . TYR A 1 176 ? 8.954 3.358 6.426 1.00 58.19 176 TYR A CA 1
ATOM 1358 C C . TYR A 1 176 ? 9.413 2.988 5.023 1.00 58.19 176 TYR A C 1
ATOM 1360 O O . TYR A 1 176 ? 8.587 2.872 4.117 1.00 58.19 176 TYR A O 1
ATOM 1368 N N . VAL A 1 177 ? 10.723 2.817 4.864 1.00 60.12 177 VAL A N 1
ATOM 1369 C CA . VAL A 1 177 ? 11.354 2.608 3.565 1.00 60.12 177 VAL A CA 1
ATOM 1370 C C . VAL A 1 177 ? 12.216 1.363 3.614 1.00 60.12 177 VAL A C 1
ATOM 1372 O O . VAL A 1 177 ? 13.152 1.269 4.409 1.00 60.12 177 VAL A O 1
ATOM 1375 N N . SER A 1 178 ? 11.936 0.428 2.715 1.00 52.94 178 SER A N 1
ATOM 1376 C CA . SER A 1 178 ? 12.872 -0.634 2.356 1.00 52.94 178 SER A CA 1
ATOM 1377 C C . SER A 1 178 ? 13.590 -0.241 1.061 1.00 52.94 178 SER A C 1
ATOM 1379 O O . SER A 1 178 ? 12.942 -0.156 0.019 1.00 52.94 178 SER A O 1
ATOM 1381 N N . GLY A 1 179 ? 14.898 0.035 1.142 1.00 54.72 179 GLY A N 1
ATOM 1382 C CA . GLY A 1 179 ? 15.764 0.358 -0.004 1.00 54.72 179 GLY A CA 1
ATOM 1383 C C . GLY A 1 179 ? 17.084 1.038 0.402 1.00 54.72 179 GLY A C 1
ATOM 1384 O O . GLY A 1 179 ? 17.121 1.847 1.340 1.00 54.72 179 GLY A O 1
ATOM 1385 N N . SER A 1 180 ? 18.185 0.721 -0.286 1.00 53.12 180 SER A N 1
ATOM 1386 C CA . SER A 1 180 ? 19.517 1.317 -0.074 1.00 53.12 180 SER A CA 1
ATOM 1387 C C . SER A 1 180 ? 19.824 2.415 -1.106 1.00 53.12 180 SER A C 1
ATOM 1389 O O . SER A 1 180 ? 19.116 2.561 -2.083 1.00 53.12 180 SER A O 1
ATOM 1391 N N . GLY A 1 181 ? 20.821 3.277 -0.865 1.00 60.88 181 GLY A N 1
ATOM 1392 C CA . GLY A 1 181 ? 21.371 4.183 -1.897 1.00 60.88 181 GLY A CA 1
ATOM 1393 C C . GLY A 1 181 ? 20.364 4.973 -2.760 1.00 60.88 181 GLY A C 1
ATOM 1394 O O . GLY A 1 181 ? 19.405 5.542 -2.231 1.00 60.88 181 GLY A O 1
ATOM 1395 N N . CYS A 1 182 ? 20.624 4.986 -4.076 1.00 60.56 182 CYS A N 1
ATOM 1396 C CA . CYS A 1 182 ? 19.801 5.585 -5.139 1.00 60.56 182 CYS A CA 1
ATOM 1397 C C . CYS A 1 182 ? 18.601 4.713 -5.547 1.00 60.56 182 CYS A C 1
ATOM 1399 O O . CYS A 1 182 ? 17.912 5.019 -6.519 1.00 60.56 182 CYS A O 1
ATOM 1401 N N . ASP A 1 183 ? 18.348 3.619 -4.825 1.00 61.25 183 ASP A N 1
ATOM 1402 C CA . ASP A 1 183 ? 17.236 2.707 -5.099 1.00 61.25 183 ASP A CA 1
ATOM 1403 C C . ASP A 1 183 ? 15.898 3.389 -4.785 1.00 61.25 183 ASP A C 1
ATOM 1405 O O . ASP A 1 183 ? 14.873 3.070 -5.378 1.00 61.25 183 ASP A O 1
ATOM 1409 N N . CYS A 1 184 ? 15.917 4.373 -3.879 1.00 69.25 184 CYS A N 1
ATOM 1410 C CA . CYS A 1 184 ? 14.758 5.142 -3.449 1.00 69.25 184 CYS A CA 1
ATOM 1411 C C . CYS A 1 184 ? 14.896 6.634 -3.787 1.00 69.25 184 CYS A C 1
ATOM 1413 O O . CYS A 1 184 ? 15.583 7.379 -3.085 1.00 69.25 184 CYS A O 1
ATOM 1415 N N . LEU A 1 185 ? 14.152 7.080 -4.801 1.00 66.44 185 LEU A N 1
ATOM 1416 C CA . LEU A 1 185 ? 14.210 8.436 -5.367 1.00 66.44 185 LEU A CA 1
ATOM 1417 C C . LEU A 1 185 ? 13.779 9.556 -4.410 1.00 66.44 185 LEU A C 1
ATOM 1419 O O . LEU A 1 185 ? 14.175 10.707 -4.573 1.00 66.44 185 LEU A O 1
ATOM 1423 N N . TRP A 1 186 ? 12.983 9.234 -3.391 1.00 61.34 186 TRP A N 1
ATOM 1424 C CA . TRP A 1 186 ? 12.450 10.223 -2.453 1.00 61.34 186 TRP A CA 1
ATOM 1425 C C . TRP A 1 186 ? 13.512 10.849 -1.531 1.00 61.34 186 TRP A C 1
ATOM 1427 O O . TRP A 1 186 ? 13.277 11.937 -1.008 1.00 61.34 186 TRP A O 1
ATOM 1437 N N . LYS A 1 187 ? 14.673 10.199 -1.324 1.00 58.22 187 LYS A N 1
ATOM 1438 C CA . LYS A 1 187 ? 15.741 10.712 -0.438 1.00 58.22 187 LYS A CA 1
ATOM 1439 C C . LYS A 1 187 ? 16.338 12.034 -0.930 1.00 58.22 187 LYS A C 1
ATOM 1441 O O . LYS A 1 187 ? 16.776 12.833 -0.107 1.00 58.22 187 LYS A O 1
ATOM 1446 N N . ASP A 1 188 ? 16.287 12.271 -2.239 1.00 55.81 188 ASP A N 1
ATOM 1447 C CA . ASP A 1 188 ? 16.825 13.471 -2.886 1.00 55.81 188 ASP A CA 1
ATOM 1448 C C . ASP A 1 188 ? 15.755 14.549 -3.150 1.00 55.81 188 ASP A C 1
ATOM 1450 O O . ASP A 1 188 ? 16.064 15.592 -3.726 1.00 55.81 188 ASP A O 1
ATOM 1454 N N . LEU A 1 189 ? 14.500 14.320 -2.733 1.00 57.59 189 LEU A N 1
ATOM 1455 C CA . LEU A 1 189 ? 13.345 15.177 -3.028 1.00 57.59 189 LEU A CA 1
ATOM 1456 C C . LEU A 1 189 ? 12.735 15.744 -1.733 1.00 57.59 189 LEU A C 1
ATOM 1458 O O . LEU A 1 189 ? 11.805 15.154 -1.168 1.00 57.59 189 LEU A O 1
ATOM 1462 N N . PRO A 1 190 ? 13.238 16.887 -1.229 1.00 53.12 190 PRO A N 1
ATOM 1463 C CA . PRO A 1 190 ? 12.713 17.491 -0.012 1.00 53.12 190 PRO A CA 1
ATOM 1464 C C . PRO A 1 190 ? 11.240 17.925 -0.165 1.00 53.12 190 PRO A C 1
ATOM 1466 O O . PRO A 1 190 ? 10.797 18.363 -1.226 1.00 53.12 190 PRO A O 1
ATOM 1469 N N . ASN A 1 191 ? 10.491 17.836 0.939 1.00 54.22 191 ASN A N 1
ATOM 1470 C CA . ASN A 1 191 ? 9.133 18.365 1.173 1.00 54.22 191 ASN A CA 1
ATOM 1471 C C . ASN A 1 191 ? 7.952 17.602 0.550 1.00 54.22 191 ASN A C 1
ATOM 1473 O O . ASN A 1 191 ? 6.936 17.432 1.207 1.00 54.22 191 ASN A O 1
ATOM 1477 N N . MET A 1 192 ? 8.036 17.101 -0.681 1.00 57.78 192 MET A N 1
ATOM 1478 C CA . MET A 1 192 ? 6.849 16.486 -1.301 1.00 57.78 192 MET A CA 1
ATOM 1479 C C . MET A 1 192 ? 6.631 15.028 -0.879 1.00 57.78 192 MET A C 1
ATOM 1481 O O . MET A 1 192 ? 5.505 14.625 -0.605 1.00 57.78 192 MET A O 1
ATOM 1485 N N . PHE A 1 193 ? 7.702 14.232 -0.800 1.00 58.62 193 PHE A N 1
ATOM 1486 C CA . PHE A 1 193 ? 7.594 12.802 -0.495 1.00 58.62 193 PHE A CA 1
ATOM 1487 C C . PHE A 1 193 ? 7.579 12.507 1.005 1.00 58.62 193 PHE A C 1
ATOM 1489 O O . PHE A 1 193 ? 6.909 11.587 1.460 1.00 58.62 193 PHE A O 1
ATOM 1496 N N . LYS A 1 194 ? 8.317 13.292 1.788 1.00 56.81 194 LYS A N 1
ATOM 1497 C CA . LYS A 1 194 ? 8.420 13.073 3.232 1.00 56.81 194 LYS A CA 1
ATOM 1498 C C . LYS A 1 194 ? 7.088 13.293 3.954 1.00 56.81 194 LYS A C 1
ATOM 1500 O O . LYS A 1 194 ? 6.824 12.601 4.929 1.00 56.81 194 LYS A O 1
ATOM 1505 N N . ASP A 1 195 ? 6.281 14.227 3.456 1.00 61.09 195 ASP A N 1
ATOM 1506 C CA . ASP A 1 195 ? 5.074 14.688 4.145 1.00 61.09 195 ASP A CA 1
ATOM 1507 C C . ASP A 1 195 ? 3.788 14.076 3.566 1.00 61.09 195 ASP A C 1
ATOM 1509 O O . ASP A 1 195 ? 2.724 14.221 4.160 1.00 61.09 195 ASP A O 1
ATOM 1513 N N . SER A 1 196 ? 3.880 13.390 2.419 1.00 67.88 196 SER A N 1
ATOM 1514 C CA . SER A 1 196 ? 2.712 12.855 1.702 1.00 67.88 196 SER A CA 1
ATOM 1515 C C . SER A 1 196 ? 2.579 11.331 1.750 1.00 67.88 196 SER A C 1
ATOM 1517 O O . SER A 1 196 ? 1.533 10.809 1.374 1.00 67.88 196 SER A O 1
ATOM 1519 N N . PHE A 1 197 ? 3.623 10.601 2.154 1.00 74.25 197 PHE A N 1
ATOM 1520 C CA . PHE A 1 197 ? 3.655 9.138 2.101 1.00 74.25 197 PHE A CA 1
ATOM 1521 C C . PHE A 1 197 ? 4.010 8.536 3.459 1.00 74.25 197 PHE A C 1
ATOM 1523 O O . PHE A 1 197 ? 4.998 8.932 4.072 1.00 74.25 197 PHE A O 1
ATOM 1530 N N . ASP A 1 198 ? 3.269 7.504 3.869 1.00 77.62 198 ASP A N 1
ATOM 1531 C CA . ASP A 1 198 ? 3.477 6.847 5.167 1.00 77.62 198 ASP A CA 1
ATOM 1532 C C . ASP A 1 198 ? 4.248 5.524 5.044 1.00 77.62 198 ASP A C 1
ATOM 1534 O O . ASP A 1 198 ? 4.993 5.128 5.946 1.00 77.62 198 ASP A O 1
ATOM 1538 N N . TYR A 1 199 ? 4.097 4.823 3.914 1.00 83.44 199 TYR A N 1
ATOM 1539 C CA . TYR A 1 199 ? 4.740 3.531 3.669 1.00 83.44 199 TYR A CA 1
ATOM 1540 C C . TYR A 1 199 ? 5.192 3.404 2.218 1.00 83.44 199 TYR A C 1
ATOM 1542 O O . TYR A 1 199 ? 4.362 3.481 1.310 1.00 83.44 199 TYR A O 1
ATOM 1550 N N . ILE A 1 200 ? 6.492 3.177 2.005 1.00 82.69 200 ILE A N 1
ATOM 1551 C CA . ILE A 1 200 ? 7.104 3.099 0.675 1.00 82.69 200 ILE A CA 1
ATOM 1552 C C . ILE A 1 200 ? 8.043 1.894 0.592 1.00 82.69 200 ILE A C 1
ATOM 1554 O O . ILE A 1 200 ? 8.871 1.646 1.466 1.00 82.69 200 ILE A O 1
ATOM 1558 N N . ILE A 1 201 ? 7.963 1.173 -0.515 1.00 85.88 201 ILE A N 1
ATOM 1559 C CA . ILE A 1 201 ? 8.943 0.178 -0.933 1.00 85.88 201 ILE A CA 1
ATOM 1560 C C . ILE A 1 201 ? 9.531 0.666 -2.253 1.00 85.88 201 ILE A C 1
ATOM 1562 O O . ILE A 1 201 ? 8.777 1.008 -3.165 1.00 85.88 201 ILE A O 1
ATOM 1566 N N . CYS A 1 202 ? 10.857 0.693 -2.366 1.00 84.25 202 CYS A N 1
ATOM 1567 C CA . CYS A 1 202 ? 11.523 0.972 -3.636 1.00 84.25 202 CYS A CA 1
ATOM 1568 C C . CYS A 1 202 ? 12.464 -0.169 -4.003 1.00 84.25 202 CYS A C 1
ATOM 1570 O O . CYS A 1 202 ? 13.001 -0.843 -3.122 1.00 84.25 202 CYS A O 1
ATOM 1572 N N . ASN A 1 203 ? 12.663 -0.368 -5.301 1.00 84.81 203 ASN A N 1
ATOM 1573 C CA . ASN A 1 203 ? 13.619 -1.337 -5.812 1.00 84.81 203 ASN A CA 1
ATOM 1574 C C . ASN A 1 203 ? 14.120 -0.925 -7.202 1.00 84.81 203 ASN A C 1
ATOM 1576 O O . ASN A 1 203 ? 13.406 -0.254 -7.950 1.00 84.81 203 ASN A O 1
ATOM 1580 N N . GLN A 1 204 ? 15.331 -1.365 -7.538 1.00 83.00 204 GLN A N 1
ATOM 1581 C CA . GLN A 1 204 ? 15.919 -1.219 -8.867 1.00 83.00 204 GLN A CA 1
ATOM 1582 C C . GLN A 1 204 ? 15.732 -2.498 -9.689 1.00 83.00 204 GLN A C 1
ATOM 1584 O O . GLN A 1 204 ? 15.588 -3.585 -9.125 1.00 83.00 204 GLN A O 1
ATOM 1589 N N . PHE A 1 205 ? 15.730 -2.363 -11.013 1.00 81.38 205 PHE A N 1
ATOM 1590 C CA . PHE A 1 205 ? 15.623 -3.464 -11.969 1.00 81.38 205 PHE A CA 1
ATOM 1591 C C . PHE A 1 205 ? 16.456 -3.216 -13.227 1.00 81.38 205 PHE A C 1
ATOM 1593 O O . PHE A 1 205 ? 16.555 -2.046 -13.672 1.00 81.38 205 PHE A O 1
#

Sequence (205 aa):
MLRQTRNHRHLSLGFTLIELLVVIAIISLLSSVVFASLNSARAKARDAKRISEIKQIQKGLELYINTYGSLPVPIDYGRSNVSPGWWDGWWDLSTNTAGAGFLSFLVTDGIFSKSPIDPQNTPAGHNGFPNFAGARYFYFNVPAGYNYQGGSCILNLGTYMIGATDLETFSSGPPYVSGSGCDCLWKDLPNMFKDSFDYIICNQF

Foldseek 3Di:
DDDDDDDDDDDPDDDDPVVVVVVVVVVVVVVVVVVVVVVVVVLVVLLVVQVVLLVLVVVLVVVVCVVPVDDDAADQQDWQPDDQQDFTWHKAWAAPPPPRAGPVVSCVVVVDVGRDHRPFRDDF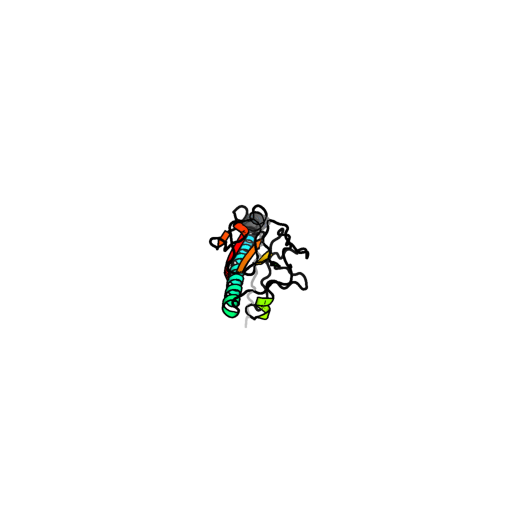DRHNDTDLPDWIKMKIKDAAPTDRRPDDDHGNFIKMKIAIWCRPPQPDDFADEDDDDVQDVCVSPPDPRRVRGRYMYMGTD

Radius of gyration: 27.38 Å; Cα contacts (8 Å, |Δi|>4): 316; chains: 1; bounding box: 84×68×58 Å

Secondary structure (DSSP, 8-state):
-------------PPPHHHHHHHHHHHHHHHHHHHHHHHHHHHHHHHHHHHHHHHHHHHHHHHHHHHHSSPPPPSSS-B--PPTTS---EEEE----TT--TTHHHHHTTS-SS----SS------SSS----SSEEEEEEE-TT---TTSS---SS-EEEEEEE--SS--SSPPEEE--GGG-GGGG-TTTTTTT-SEEEEEE-

pLDDT: mean 76.08, std 14.11, range [49.03, 96.56]

Nearest PDB structures (foldseek):
  8jgn-assembly1_D  TM=2.464E-01  e=3.633E+00  Arabidopsis thaliana
  5dir-assembly2_B  TM=2.557E-01  e=4.123E+00  Pseudomonas aeruginosa PAO1
  8jgm-assembly1_F  TM=2.390E-01  e=4.678E+00  Arabidopsis thaliana